Protein AF-0000000079399822 (afdb_homodimer)

Secondary structure (DSSP, 8-state):
---BPPEEEEEPPPHHHHHHHSEEEEEEEEES-BSS--EEEEEETTEEE-TTEEE----TT-SS---EEEEEEEEHHHHSSS--EEEEEEEETTEEEEEEEEPP-/---BPPEEEEEPPPHHHHHHHSEEEEEEEEES-BSS--EEEEEETTEEE-TTEEE----TT-SS---EEEEEEEEHHHHSSS--EEEEEEEETTEEEEEEEEPP-

InterPro domains:
  IPR003006 Immunoglobulin/major histocompatibility complex, conserved site [PS00290] (86-92)
  IPR003597 Immunoglobulin C1-set [PF07654] (8-94)
  IPR003597 Immunoglobulin C1-set [SM00407] (23-98)
  IPR007110 Immunoglobulin-like domain [PS50835] (6-102)
  IPR013783 Immunoglobulin-like fold [G3DSA:2.60.40.10] (1-105)
  IPR036179 Immunoglobulin-like domain superfamily [SSF48726] (5-97)
  IPR050160 Major Histocompatibility Complex/Immunoglobulin [PTHR19944] (3-102)

Sequence (210 aa):
QAKASPTVYLYPPSSEEIEAKSKATLVCLMSDFYPGSVQVTWKADGSTISRGVETTKPSKHSNKSPPHSSYLSLSASDWKGHDKTYTCQVTHNGKTVEKSVKSSEQAKASPTVYLYPPSSEEIEAKSKATLVCLMSDFYPGSVQVTWKADGSTISRGVETTKPSKHSNKSPPHSSYLSLSASDWKGHDKTYTCQVTHNGKTVEKSVKSSE

Solvent-accessible surface area (backbone atoms only — not comparable to full-atom values): 11469 Å² total; per-residue (Å²): 131,77,76,35,70,63,50,75,48,48,24,54,45,26,68,63,45,28,72,74,64,48,29,30,47,32,39,36,40,35,32,72,34,32,71,72,66,72,44,80,44,40,23,51,72,82,38,79,49,70,77,53,58,48,69,56,74,50,60,85,73,54,95,66,40,53,72,27,39,34,33,39,50,39,46,30,66,72,40,34,75,60,64,42,38,37,33,46,35,39,38,42,93,91,44,75,48,75,41,73,47,69,37,52,123,130,77,78,35,69,61,50,75,50,47,23,53,45,26,68,64,46,29,72,74,64,48,30,29,47,33,40,36,40,35,32,72,31,31,72,71,66,71,45,79,43,40,24,51,70,85,39,80,49,68,77,53,58,50,68,56,74,51,59,85,73,50,93,65,35,52,73,27,41,36,34,40,49,40,45,28,65,71,40,33,73,59,64,43,39,37,33,46,35,38,37,41,94,89,42,76,48,74,39,72,46,67,38,52,123

Structure (mmCIF, N/CA/C/O backbone):
data_AF-0000000079399822-model_v1
#
loop_
_entity.id
_entity.type
_entity.pdbx_description
1 polymer 'Ig-like domain-containing protein'
#
loop_
_atom_site.group_PDB
_atom_site.id
_atom_site.type_symbol
_atom_site.label_atom_id
_atom_site.label_alt_id
_atom_site.label_comp_id
_atom_site.label_asym_id
_atom_site.label_entity_id
_atom_site.label_seq_id
_atom_site.pdbx_PDB_ins_code
_atom_s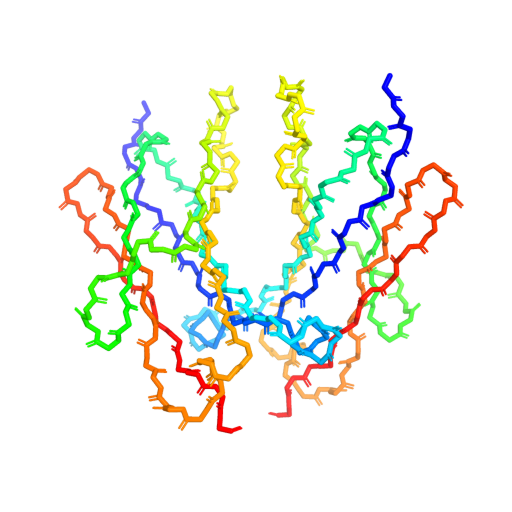ite.Cartn_x
_atom_site.Cartn_y
_atom_site.Cartn_z
_atom_site.occupancy
_atom_site.B_iso_or_equiv
_atom_site.auth_seq_id
_atom_site.auth_comp_id
_atom_site.auth_asym_id
_atom_site.auth_atom_id
_atom_site.pdbx_PDB_model_num
ATOM 1 N N . GLN A 1 1 ? 20 6.742 -19.469 1 69.62 1 GLN A N 1
ATOM 2 C CA . GLN A 1 1 ? 20 6.223 -18.094 1 69.62 1 GLN A CA 1
ATOM 3 C C . GLN A 1 1 ? 19.953 4.695 -18.094 1 69.62 1 GLN A C 1
ATOM 5 O O . GLN A 1 1 ? 19.359 4.082 -18.984 1 69.62 1 GLN A O 1
ATOM 10 N N . ALA A 1 2 ? 20.734 4.117 -17.219 1 85.12 2 ALA A N 1
ATOM 11 C CA . ALA A 1 2 ? 20.859 2.664 -17.172 1 85.12 2 ALA A CA 1
ATOM 12 C C . ALA A 1 2 ? 19.531 2.016 -16.781 1 85.12 2 ALA A C 1
ATOM 14 O O . ALA A 1 2 ? 18.781 2.568 -15.977 1 85.12 2 ALA A O 1
ATOM 15 N N . LYS A 1 3 ? 19.172 0.912 -17.5 1 85.81 3 LYS A N 1
ATOM 16 C CA . LYS A 1 3 ? 17.969 0.133 -17.172 1 85.81 3 LYS A CA 1
ATOM 17 C C . LYS A 1 3 ? 18.062 -0.441 -15.758 1 85.81 3 LYS A C 1
ATOM 19 O O . LYS A 1 3 ? 19.141 -0.868 -15.328 1 85.81 3 LYS A O 1
ATOM 24 N N . ALA A 1 4 ? 17.031 -0.285 -14.938 1 90.62 4 ALA A N 1
ATOM 25 C CA . ALA A 1 4 ? 16.953 -0.838 -13.594 1 90.62 4 ALA A CA 1
ATOM 26 C C . ALA A 1 4 ? 15.625 -1.535 -13.359 1 90.62 4 ALA A C 1
ATOM 28 O O . ALA A 1 4 ? 14.562 -0.968 -13.641 1 90.62 4 ALA A O 1
ATOM 29 N N . SER A 1 5 ? 15.633 -2.799 -12.898 1 91.69 5 SER A N 1
ATOM 30 C CA . SER A 1 5 ? 14.43 -3.57 -12.602 1 91.69 5 SER A CA 1
ATOM 31 C C . SER A 1 5 ? 13.734 -3.051 -11.352 1 91.69 5 SER A C 1
ATOM 33 O O . SER A 1 5 ? 14.391 -2.598 -10.414 1 91.69 5 SER A O 1
ATOM 35 N N . PRO A 1 6 ? 12.414 -3.221 -11.328 1 91.62 6 PRO A N 1
ATOM 36 C CA . PRO A 1 6 ? 11.68 -2.664 -10.188 1 91.62 6 PRO A CA 1
ATOM 37 C C . PRO A 1 6 ? 11.836 -3.496 -8.914 1 91.62 6 PRO A C 1
ATOM 39 O O . PRO A 1 6 ? 11.953 -4.723 -8.984 1 91.62 6 PRO A O 1
ATOM 42 N N . THR A 1 7 ? 11.938 -2.762 -7.816 1 90.38 7 THR A N 1
ATOM 43 C CA . THR A 1 7 ? 11.656 -3.371 -6.52 1 90.38 7 THR A CA 1
ATOM 44 C C . THR A 1 7 ? 10.156 -3.504 -6.297 1 90.38 7 THR A C 1
ATOM 46 O O . THR A 1 7 ? 9.406 -2.535 -6.461 1 90.38 7 THR A O 1
ATOM 49 N N . VAL A 1 8 ? 9.719 -4.773 -5.977 1 93.81 8 VAL A N 1
ATOM 50 C CA . VAL A 1 8 ? 8.281 -5.027 -5.871 1 93.81 8 VAL A CA 1
ATOM 51 C C . VAL A 1 8 ? 7.953 -5.527 -4.465 1 93.81 8 VAL A C 1
ATOM 53 O O . VAL A 1 8 ? 8.625 -6.418 -3.939 1 93.81 8 VAL A O 1
ATOM 56 N N . TYR A 1 9 ? 6.957 -4.898 -3.838 1 93.62 9 TYR A N 1
ATOM 57 C CA . TYR A 1 9 ? 6.406 -5.391 -2.582 1 93.62 9 TYR A CA 1
ATOM 58 C C . TYR A 1 9 ? 4.887 -5.492 -2.654 1 93.62 9 TYR A C 1
ATOM 60 O O . TYR A 1 9 ? 4.227 -4.617 -3.217 1 93.62 9 TYR A O 1
ATOM 68 N N . LEU A 1 10 ? 4.367 -6.535 -2.098 1 96.06 10 LEU A N 1
ATOM 69 C CA . LEU A 1 10 ? 2.93 -6.766 -2.031 1 96.06 10 LEU A CA 1
ATOM 70 C C . LEU A 1 10 ? 2.43 -6.664 -0.594 1 96.06 10 LEU A C 1
ATOM 72 O O . LEU A 1 10 ? 2.883 -7.41 0.279 1 96.06 10 LEU A O 1
ATOM 76 N N . TYR A 1 11 ? 1.535 -5.789 -0.368 1 95.06 11 TYR A N 1
ATOM 77 C CA . TYR A 1 11 ? 0.992 -5.527 0.96 1 95.06 11 TYR A CA 1
ATOM 78 C C . TYR A 1 11 ? -0.401 -6.129 1.107 1 95.06 11 TYR A C 1
ATOM 80 O O . TYR A 1 11 ? -1.263 -5.934 0.247 1 95.06 11 TYR A O 1
ATOM 88 N N . PRO A 1 12 ? -0.581 -6.863 2.242 1 95.38 12 PRO A N 1
ATOM 89 C CA . PRO A 1 12 ? -1.927 -7.375 2.51 1 95.38 12 PRO A CA 1
ATOM 90 C C . PRO A 1 12 ? -2.916 -6.27 2.877 1 95.38 12 PRO A C 1
ATOM 92 O O . PRO A 1 12 ? -2.508 -5.145 3.178 1 95.38 12 PRO A O 1
ATOM 95 N N . PRO A 1 13 ? -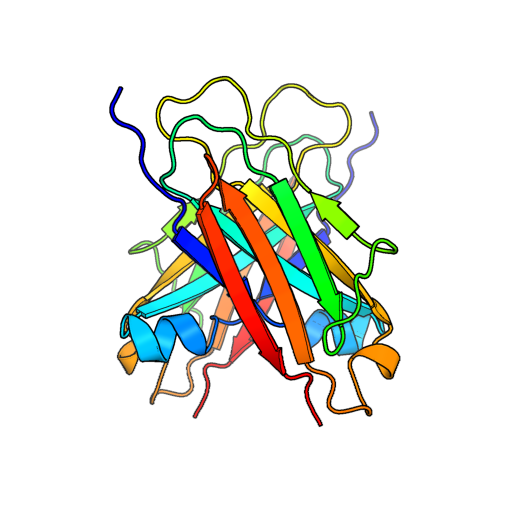4.172 -6.59 2.764 1 95.12 13 PRO A N 1
ATOM 96 C CA . PRO A 1 13 ? -5.191 -5.582 3.061 1 95.12 13 PRO A CA 1
ATOM 97 C C . PRO A 1 13 ? -5.125 -5.086 4.504 1 95.12 13 PRO A C 1
ATOM 99 O O . PRO A 1 13 ? -4.629 -5.797 5.383 1 95.12 13 PRO A O 1
ATOM 102 N N . SER A 1 14 ? -5.66 -3.879 4.684 1 91.94 14 SER A N 1
ATOM 103 C CA . SER A 1 14 ? -5.816 -3.33 6.023 1 91.94 14 SER A CA 1
ATOM 104 C C . SER A 1 14 ? -6.945 -4.023 6.777 1 91.94 14 SER A C 1
ATOM 106 O O . SER A 1 14 ? -8.055 -4.168 6.254 1 91.94 14 SER A O 1
ATOM 108 N N . SER A 1 15 ? -6.684 -4.387 8.031 1 90.38 15 SER A N 1
ATOM 109 C CA . SER A 1 15 ? -7.73 -5.008 8.844 1 90.38 15 SER A CA 1
ATOM 110 C C . SER A 1 15 ? -8.898 -4.055 9.055 1 90.38 15 SER A C 1
ATOM 112 O O . SER A 1 15 ? -10.055 -4.48 9.109 1 90.38 15 SER A O 1
ATOM 114 N N . GLU A 1 16 ? -8.586 -2.797 9.133 1 91.56 16 GLU A N 1
ATOM 115 C CA . GLU A 1 16 ? -9.633 -1.802 9.32 1 91.56 16 GLU A CA 1
ATOM 116 C C . GLU A 1 16 ? -10.547 -1.726 8.102 1 91.56 16 GLU A C 1
ATOM 118 O O . GLU A 1 16 ? -11.766 -1.593 8.242 1 91.56 16 GLU A O 1
ATOM 123 N N . GLU A 1 17 ? -9.977 -1.766 6.977 1 93.88 17 GLU A N 1
ATOM 124 C CA . GLU A 1 17 ? -10.797 -1.758 5.77 1 93.88 17 GLU A CA 1
ATOM 125 C C . GLU A 1 17 ? -11.742 -2.953 5.738 1 93.88 17 GLU A C 1
ATOM 127 O O . GLU A 1 17 ? -12.922 -2.807 5.426 1 93.88 17 GLU A O 1
ATOM 132 N N . ILE A 1 18 ? -11.203 -4.094 6.09 1 94.38 18 ILE A N 1
ATOM 133 C CA . ILE A 1 18 ? -11.984 -5.328 6.051 1 94.38 18 ILE A CA 1
ATOM 134 C C . ILE A 1 18 ? -13.148 -5.234 7.031 1 94.38 18 ILE A C 1
ATOM 136 O O . ILE A 1 18 ? -14.289 -5.566 6.684 1 94.38 18 ILE A O 1
ATOM 140 N N . GLU A 1 19 ? -12.859 -4.77 8.18 1 93.38 19 GLU A N 1
ATOM 141 C CA . GLU A 1 19 ? -13.883 -4.688 9.219 1 93.38 19 GLU A CA 1
ATOM 142 C C . GLU A 1 19 ? -14.906 -3.604 8.906 1 93.38 19 GLU A C 1
ATOM 144 O O . GLU A 1 19 ? -16.109 -3.814 9.062 1 93.38 19 GLU A O 1
ATOM 149 N N . ALA A 1 20 ? -14.414 -2.484 8.422 1 92.06 20 ALA A N 1
ATOM 150 C CA . ALA A 1 20 ? -15.273 -1.316 8.258 1 92.06 20 ALA A CA 1
ATOM 151 C C . ALA A 1 20 ? -16.047 -1.39 6.949 1 92.06 20 ALA A C 1
ATOM 153 O O . ALA A 1 20 ? -17.188 -0.909 6.863 1 92.06 20 ALA A O 1
ATOM 154 N N . LYS A 1 21 ? -15.516 -1.976 5.941 1 94.81 21 LYS A N 1
ATOM 155 C CA . LYS A 1 21 ? -16.125 -1.862 4.617 1 94.81 21 LYS A CA 1
ATOM 156 C C . LYS A 1 21 ? -16.422 -3.238 4.035 1 94.81 21 LYS A C 1
ATOM 158 O O . LYS A 1 21 ? -16.984 -3.344 2.941 1 94.81 21 LYS A O 1
ATOM 163 N N . SER A 1 22 ? -16.078 -4.324 4.719 1 95 22 SER A N 1
ATOM 164 C CA . SER A 1 22 ? -16.188 -5.68 4.191 1 95 22 SER A CA 1
ATOM 165 C C . SER A 1 22 ? -15.5 -5.809 2.836 1 95 22 SER A C 1
ATOM 167 O O . SER A 1 22 ? -16 -6.5 1.944 1 95 22 SER A O 1
ATOM 169 N N . LYS A 1 23 ? -14.469 -5.008 2.711 1 94.88 23 LYS A N 1
ATOM 170 C CA . LYS A 1 23 ? -13.633 -4.969 1.514 1 94.88 23 LYS A CA 1
ATOM 171 C C . LYS A 1 23 ? -12.164 -5.191 1.859 1 94.88 23 LYS A C 1
ATOM 173 O O . LYS A 1 23 ? -11.711 -4.816 2.941 1 94.88 23 LYS A O 1
ATOM 178 N N . ALA A 1 24 ? -11.477 -5.875 0.969 1 94.94 24 ALA A N 1
ATOM 179 C CA . ALA A 1 24 ? -10.047 -6.129 1.122 1 94.94 24 ALA A CA 1
ATOM 180 C C . ALA A 1 24 ? -9.266 -5.641 -0.097 1 94.94 24 ALA A C 1
ATOM 182 O O . ALA A 1 24 ? -9.484 -6.125 -1.212 1 94.94 24 ALA A O 1
ATOM 183 N N . THR A 1 25 ? -8.406 -4.727 0.106 1 94.62 25 THR A N 1
ATOM 184 C CA . THR A 1 25 ? -7.594 -4.207 -0.991 1 94.62 25 THR A CA 1
ATOM 185 C C . THR A 1 25 ? -6.117 -4.527 -0.775 1 94.62 25 THR A C 1
ATOM 187 O O . THR A 1 25 ? -5.539 -4.156 0.249 1 94.62 25 THR A O 1
ATOM 190 N N . LEU A 1 26 ? -5.566 -5.27 -1.737 1 95.62 26 LEU A N 1
ATOM 191 C CA . LEU A 1 26 ? -4.129 -5.52 -1.752 1 95.62 26 LEU A CA 1
ATOM 192 C C . LEU A 1 26 ? -3.396 -4.438 -2.539 1 95.62 26 LEU A C 1
ATOM 194 O O . LEU A 1 26 ? -3.924 -3.92 -3.527 1 95.62 26 LEU A O 1
ATOM 198 N N . VAL A 1 27 ? -2.186 -4.141 -2.104 1 93.19 27 VAL A N 1
ATOM 199 C CA . VAL A 1 27 ? -1.409 -3.104 -2.775 1 93.19 27 VAL A CA 1
ATOM 200 C C . VAL A 1 27 ? -0.08 -3.682 -3.256 1 93.19 27 VAL A C 1
ATOM 202 O O . VAL A 1 27 ? 0.669 -4.266 -2.471 1 93.19 27 VAL A O 1
ATOM 205 N N . CYS A 1 28 ? 0.151 -3.576 -4.508 1 94.12 28 CYS A N 1
ATOM 206 C CA . CYS A 1 28 ? 1.435 -3.906 -5.113 1 94.12 28 CYS A CA 1
ATOM 207 C C . CYS A 1 28 ? 2.232 -2.645 -5.426 1 94.12 28 CYS A C 1
ATOM 209 O O . CYS A 1 28 ? 1.849 -1.862 -6.297 1 94.12 28 CYS A O 1
ATOM 211 N N . LEU A 1 29 ? 3.35 -2.455 -4.73 1 89.75 29 LEU A N 1
ATOM 212 C CA . LEU A 1 29 ? 4.18 -1.264 -4.867 1 89.75 29 LEU A CA 1
ATOM 213 C C . LEU A 1 29 ? 5.426 -1.562 -5.699 1 89.75 29 LEU A C 1
ATOM 215 O O . LEU A 1 29 ? 6.117 -2.551 -5.449 1 89.75 29 LEU A O 1
ATOM 219 N N . MET A 1 30 ? 5.617 -0.729 -6.742 1 90 30 MET A N 1
ATOM 220 C CA . MET A 1 30 ? 6.789 -0.832 -7.609 1 90 30 MET A CA 1
ATOM 221 C C . MET A 1 30 ? 7.609 0.451 -7.57 1 90 30 MET A C 1
ATOM 223 O O . MET A 1 30 ? 7.066 1.546 -7.73 1 90 30 MET A O 1
ATOM 227 N N . SER A 1 31 ? 8.953 0.274 -7.336 1 84.44 31 SER A N 1
ATOM 228 C CA . SER A 1 31 ? 9.781 1.473 -7.246 1 84.44 31 SER A CA 1
ATOM 229 C C . SER A 1 31 ? 11.164 1.234 -7.84 1 84.44 31 SER A C 1
ATOM 231 O O . SER A 1 31 ? 11.5 0.11 -8.219 1 84.44 31 SER A O 1
ATOM 233 N N . ASP A 1 32 ? 11.859 2.357 -8.102 1 84.31 32 ASP A N 1
ATOM 234 C CA . ASP A 1 32 ? 13.289 2.363 -8.414 1 84.31 32 ASP A CA 1
ATOM 235 C C . ASP A 1 32 ? 13.562 1.65 -9.742 1 84.31 32 ASP A C 1
ATOM 237 O O . ASP A 1 32 ? 14.484 0.836 -9.836 1 84.31 32 ASP A O 1
ATOM 241 N N . PHE A 1 33 ? 12.742 1.896 -10.672 1 86.06 33 PHE A N 1
ATOM 242 C CA . PHE A 1 33 ? 12.984 1.232 -11.945 1 86.06 33 PHE A CA 1
ATOM 243 C C . PHE A 1 33 ? 12.992 2.24 -13.086 1 86.06 33 PHE A C 1
ATOM 245 O O . PHE A 1 33 ? 12.469 3.35 -12.945 1 86.06 33 PHE A O 1
ATOM 252 N N . TYR A 1 34 ? 13.695 1.843 -14.188 1 86.19 34 TYR A N 1
ATOM 253 C CA . TYR A 1 34 ? 13.789 2.602 -15.43 1 86.19 34 TYR A CA 1
ATOM 254 C C . TYR A 1 34 ? 13.922 1.671 -16.625 1 86.19 34 TYR A C 1
ATOM 256 O O . TYR A 1 34 ? 14.648 0.673 -16.578 1 86.19 34 TYR A O 1
ATOM 264 N N . PRO A 1 35 ? 13.422 2.062 -17.703 1 86.94 35 PRO A N 1
ATOM 265 C CA . PRO A 1 35 ? 12.414 3.104 -17.922 1 86.94 35 PRO A CA 1
ATOM 266 C C . PRO A 1 35 ? 11.164 2.904 -17.062 1 86.94 35 PRO A C 1
ATOM 268 O O . PRO A 1 35 ? 10.992 1.846 -16.453 1 86.94 35 PRO A O 1
ATOM 271 N N . GLY A 1 36 ? 10.273 3.873 -17.031 1 80.19 36 GLY A N 1
ATOM 272 C CA . GLY A 1 36 ? 9.188 3.963 -16.062 1 80.19 36 GLY A CA 1
ATOM 273 C C . GLY A 1 36 ? 7.949 3.199 -16.5 1 80.19 36 GLY A C 1
ATOM 274 O O . GLY A 1 36 ? 6.855 3.432 -15.969 1 80.19 36 GLY A O 1
ATOM 275 N N . SER A 1 37 ? 8.078 2.324 -17.406 1 84.19 37 SER A N 1
ATOM 276 C CA . SER A 1 37 ? 6.93 1.543 -17.859 1 84.19 37 SER A CA 1
ATOM 277 C C . SER A 1 37 ? 7.012 0.104 -17.359 1 84.19 37 SER A C 1
ATOM 279 O O . SER A 1 37 ? 8.078 -0.516 -17.406 1 84.19 37 SER A O 1
ATOM 281 N N . VAL A 1 38 ? 5.918 -0.388 -16.75 1 89.62 38 VAL A N 1
ATOM 282 C CA . VAL A 1 38 ? 5.824 -1.77 -16.297 1 89.62 38 VAL A CA 1
ATOM 283 C C . VAL A 1 38 ? 4.48 -2.363 -16.703 1 89.62 38 VAL A C 1
ATOM 285 O O . VAL A 1 38 ? 3.529 -1.628 -16.984 1 89.62 38 VAL A O 1
ATOM 288 N N . GLN A 1 39 ? 4.461 -3.664 -16.875 1 93 39 GLN A N 1
ATOM 289 C CA . GLN A 1 39 ? 3.221 -4.426 -16.969 1 93 39 GLN A CA 1
ATOM 290 C C . GLN A 1 39 ? 2.924 -5.172 -15.672 1 93 39 GLN A C 1
ATOM 292 O O . GLN A 1 39 ? 3.775 -5.898 -15.164 1 93 39 GLN A O 1
ATOM 297 N N . VAL A 1 40 ? 1.66 -4.977 -15.219 1 95.25 40 VAL A N 1
ATOM 298 C CA . VAL A 1 40 ? 1.279 -5.605 -13.953 1 95.25 40 VAL A CA 1
ATOM 299 C C . VAL A 1 40 ? 0.127 -6.582 -14.195 1 95.25 40 VAL A C 1
ATOM 301 O O . VAL A 1 40 ? -0.849 -6.246 -14.867 1 95.25 40 VAL A O 1
ATOM 304 N N . THR A 1 41 ? 0.31 -7.785 -13.711 1 97.31 41 THR A N 1
ATOM 305 C CA . THR A 1 41 ? -0.736 -8.797 -13.734 1 97.31 41 THR A CA 1
ATOM 306 C C . THR A 1 41 ? -1 -9.336 -12.328 1 97.31 41 THR A C 1
ATOM 308 O O . THR A 1 41 ? -0.063 -9.633 -11.586 1 97.31 41 THR A O 1
ATOM 311 N N . TRP A 1 42 ? -2.295 -9.406 -12 1 97.88 42 TRP A N 1
ATOM 312 C CA . TRP A 1 42 ? -2.682 -10.016 -10.734 1 97.88 42 TRP A CA 1
ATOM 313 C C . TRP A 1 42 ? -3.162 -11.445 -10.945 1 97.88 42 TRP A C 1
ATOM 315 O O . TRP A 1 42 ? -3.84 -11.742 -11.93 1 97.88 42 TRP A O 1
ATOM 325 N N . LYS A 1 43 ? -2.855 -12.32 -9.961 1 97.56 43 LYS A N 1
ATOM 326 C CA . LYS A 1 43 ? -3.295 -13.711 -10.023 1 97.56 43 LYS A CA 1
ATOM 327 C C . LYS A 1 43 ? -3.848 -14.172 -8.68 1 97.56 43 LYS A C 1
ATOM 329 O O . LYS A 1 43 ? -3.355 -13.758 -7.625 1 97.56 43 LYS A O 1
ATOM 334 N N . ALA A 1 44 ? -4.898 -14.945 -8.695 1 95.5 44 ALA A N 1
ATOM 335 C CA . ALA A 1 44 ? -5.383 -15.719 -7.555 1 95.5 44 ALA A CA 1
ATOM 336 C C . ALA A 1 44 ? -5.152 -17.219 -7.766 1 95.5 44 ALA A C 1
ATOM 338 O O . ALA A 1 44 ? -5.727 -17.812 -8.68 1 95.5 44 ALA A O 1
ATOM 339 N N . ASP A 1 45 ? -4.332 -17.797 -6.922 1 94.81 45 ASP A N 1
ATOM 340 C CA . ASP A 1 45 ? -3.959 -19.203 -7.059 1 94.81 45 ASP A CA 1
ATOM 341 C C . ASP A 1 45 ? -3.49 -19.516 -8.484 1 94.81 45 ASP A C 1
ATOM 343 O O . ASP A 1 45 ? -3.906 -20.516 -9.078 1 94.81 45 ASP A O 1
ATOM 347 N N . GLY A 1 46 ? -2.76 -18.609 -8.969 1 94.69 46 GLY A N 1
ATOM 348 C CA . GLY A 1 46 ? -2.115 -18.859 -10.25 1 94.69 46 GLY A CA 1
ATOM 349 C C . GLY A 1 46 ? -2.965 -18.453 -11.438 1 94.69 46 GLY A C 1
ATOM 350 O O . GLY A 1 46 ? -2.479 -18.422 -12.57 1 94.69 46 GLY A O 1
ATOM 351 N N . SER A 1 47 ? -4.203 -18.141 -11.141 1 96.06 47 SER A N 1
ATOM 352 C CA . SER A 1 47 ? -5.086 -17.719 -12.219 1 96.06 47 SER A CA 1
ATOM 353 C C . SER A 1 47 ? -5.195 -16.203 -12.281 1 96.06 47 SER A C 1
ATOM 355 O O . SER A 1 47 ? -5.375 -15.547 -11.258 1 96.06 47 SER A O 1
ATOM 357 N N . THR A 1 48 ? -5.18 -15.672 -13.484 1 97 48 THR A N 1
ATOM 358 C CA . THR A 1 48 ? -5.203 -14.227 -13.688 1 97 48 THR A CA 1
ATOM 359 C C . THR A 1 48 ? -6.539 -13.641 -13.242 1 97 48 THR A C 1
ATOM 361 O O . THR A 1 48 ? -7.594 -14.211 -13.516 1 97 48 THR A O 1
ATOM 364 N N . ILE A 1 49 ? -6.414 -12.562 -12.531 1 95.38 49 ILE A N 1
ATOM 365 C CA . ILE A 1 49 ? -7.586 -11.797 -12.125 1 95.38 49 ILE A CA 1
ATOM 366 C C . ILE A 1 49 ? -7.492 -10.375 -12.672 1 95.38 49 ILE A C 1
ATOM 368 O O . ILE A 1 49 ? -6.438 -9.734 -12.586 1 95.38 49 ILE A O 1
ATOM 372 N N . SER A 1 50 ? -8.602 -9.891 -13.273 1 93.38 50 SER A N 1
ATOM 373 C CA . SER A 1 50 ? -8.578 -8.547 -13.836 1 93.38 50 SER A CA 1
ATOM 374 C C . SER A 1 50 ? -9.625 -7.652 -13.172 1 93.38 50 SER A C 1
ATOM 376 O O . SER A 1 50 ? -9.531 -6.426 -13.25 1 93.38 50 SER A O 1
ATOM 378 N N . ARG A 1 51 ? -10.617 -8.305 -12.617 1 93.88 51 ARG A N 1
ATOM 379 C CA . ARG A 1 51 ? -11.641 -7.508 -11.945 1 93.88 51 ARG A CA 1
ATOM 380 C C . ARG A 1 51 ? -11.102 -6.898 -10.656 1 93.88 51 ARG A C 1
ATOM 382 O O . ARG A 1 51 ? -10.406 -7.566 -9.891 1 93.88 51 ARG A O 1
ATOM 389 N N . GLY A 1 52 ? -11.477 -5.652 -10.383 1 93.81 52 GLY A N 1
ATOM 390 C CA . GLY A 1 52 ? -11.086 -5.004 -9.141 1 93.81 52 GLY A CA 1
ATOM 391 C C . GLY A 1 52 ? -9.656 -4.5 -9.156 1 93.81 52 GLY A C 1
ATOM 392 O O . GLY A 1 52 ? -9.109 -4.133 -8.117 1 93.81 52 GLY A O 1
ATOM 393 N N . VAL A 1 53 ? -9.055 -4.555 -10.375 1 94.44 53 VAL A N 1
ATOM 394 C CA . VAL A 1 53 ? -7.656 -4.152 -10.484 1 94.44 53 VAL A CA 1
ATOM 395 C C . VAL A 1 53 ? -7.57 -2.695 -10.938 1 94.44 53 VAL A C 1
ATOM 397 O O . VAL A 1 53 ? -8.258 -2.291 -11.883 1 94.44 53 VAL A O 1
ATOM 400 N N . GLU A 1 54 ? -6.801 -1.866 -10.18 1 88.94 54 GLU A N 1
ATOM 401 C CA . GLU A 1 54 ? -6.477 -0.493 -10.555 1 88.94 54 GLU A CA 1
ATOM 402 C C . GLU A 1 54 ? -4.977 -0.231 -10.445 1 88.94 54 GLU A C 1
ATOM 404 O O . GLU A 1 54 ? -4.383 -0.429 -9.391 1 88.94 54 GLU A O 1
ATOM 409 N N . THR A 1 55 ? -4.34 0.239 -11.562 1 86.25 55 THR A N 1
ATOM 410 C CA . THR A 1 55 ? -2.912 0.544 -11.57 1 86.25 55 THR A CA 1
ATOM 411 C C . THR A 1 55 ? -2.676 2.021 -11.867 1 86.25 55 THR A C 1
ATOM 413 O O . THR A 1 55 ? -3.234 2.562 -12.828 1 86.25 55 THR A O 1
ATOM 416 N N . THR A 1 56 ? -1.881 2.615 -10.93 1 75.44 56 THR A N 1
ATOM 417 C CA . THR A 1 56 ? -1.58 4.027 -11.148 1 75.44 56 THR A CA 1
ATOM 418 C C . THR A 1 56 ? -0.452 4.191 -12.156 1 75.44 56 THR A C 1
ATOM 420 O O . THR A 1 56 ? 0.435 3.34 -12.25 1 75.44 56 THR A O 1
ATOM 423 N N . LYS A 1 57 ? -0.603 5.18 -13.125 1 62.62 57 LYS A N 1
ATOM 424 C CA . LYS A 1 57 ? 0.424 5.445 -14.125 1 62.62 57 LYS A CA 1
ATOM 425 C C . LYS A 1 57 ? 1.541 6.312 -13.547 1 62.62 57 LYS A C 1
ATOM 427 O O . LYS A 1 57 ? 1.29 7.188 -12.719 1 62.62 57 LYS A O 1
ATOM 432 N N . PRO A 1 58 ? 2.824 5.762 -13.867 1 54.38 58 PRO A N 1
ATOM 433 C CA . PRO A 1 58 ? 3.951 6.586 -13.422 1 54.38 58 PRO A CA 1
ATOM 434 C C . PRO A 1 58 ? 3.863 8.023 -13.922 1 54.38 58 PRO A C 1
ATOM 436 O O . PRO A 1 58 ? 3.365 8.273 -15.023 1 54.38 58 PRO A O 1
ATOM 439 N N . SER A 1 59 ? 3.715 8.938 -13.039 1 51.12 59 SER A N 1
ATOM 440 C CA . SER A 1 59 ? 3.732 10.305 -13.539 1 51.12 59 SER A CA 1
ATOM 441 C C . SER A 1 59 ? 5.031 10.602 -14.281 1 51.12 59 SER A C 1
ATOM 443 O O . SER A 1 59 ? 6.09 10.078 -13.922 1 51.12 59 SER A O 1
ATOM 445 N N . LYS A 1 60 ? 4.859 10.969 -15.555 1 46.53 60 LYS A N 1
ATOM 446 C CA . LYS A 1 60 ? 5.934 11.281 -16.5 1 46.53 60 LYS A CA 1
ATOM 447 C C . LYS A 1 60 ? 7.102 11.961 -15.789 1 46.53 60 LYS A C 1
ATOM 449 O O . LYS A 1 60 ? 8.188 12.078 -16.359 1 46.53 60 LYS A O 1
ATOM 454 N N . HIS A 1 61 ? 6.863 12.742 -14.852 1 43.12 61 HIS A N 1
ATOM 455 C CA . HIS A 1 61 ? 7.84 13.828 -14.836 1 43.12 61 HIS A CA 1
ATOM 456 C C . HIS A 1 61 ? 9.109 13.406 -14.102 1 43.12 61 HIS A C 1
ATOM 458 O O . HIS A 1 61 ? 10.094 14.148 -14.086 1 43.12 61 HIS A O 1
ATOM 464 N N . SER A 1 62 ? 9.109 12.781 -12.891 1 45.44 62 SER A N 1
ATOM 465 C CA . SER A 1 62 ? 10.312 12.992 -12.086 1 45.44 62 SER A CA 1
ATOM 466 C C . SER A 1 62 ? 11.352 11.914 -12.344 1 45.44 62 SER A C 1
ATOM 468 O O . SER A 1 62 ? 11.031 10.844 -12.867 1 45.44 62 SER A O 1
ATOM 470 N N . ASN A 1 63 ? 12.594 12.258 -12.359 1 47.84 63 ASN A N 1
ATOM 471 C CA . ASN A 1 63 ? 13.828 11.484 -12.453 1 47.84 63 ASN A CA 1
ATOM 472 C C . ASN A 1 63 ? 13.703 10.141 -11.742 1 47.84 63 ASN A C 1
ATOM 474 O O . ASN A 1 63 ? 14.375 9.18 -12.109 1 47.84 63 ASN A O 1
ATOM 478 N N . LYS A 1 64 ? 13.242 10.188 -10.555 1 49.06 64 LYS A N 1
ATOM 479 C CA . LYS A 1 64 ? 12.969 8.93 -9.859 1 49.06 64 LYS A CA 1
ATOM 480 C C . LYS A 1 64 ? 11.477 8.625 -9.852 1 49.06 64 LYS A C 1
ATOM 482 O O . LYS A 1 64 ? 10.664 9.477 -9.484 1 49.06 64 LYS A O 1
ATOM 487 N N . SER A 1 65 ? 11.062 7.684 -10.688 1 52.22 65 SER A N 1
ATOM 488 C CA . SER A 1 65 ? 9.648 7.379 -10.906 1 52.22 65 SER A CA 1
ATOM 489 C C . SER A 1 65 ? 8.914 7.223 -9.586 1 52.22 65 SER A C 1
ATOM 491 O O . SER A 1 65 ? 9.406 6.57 -8.664 1 52.22 65 SER A O 1
ATOM 493 N N . PRO A 1 66 ? 8.031 8.094 -9.328 1 56.94 66 PRO A N 1
ATOM 494 C CA . PRO A 1 66 ? 7.172 7.855 -8.164 1 56.94 66 PRO A CA 1
ATOM 495 C C . PRO A 1 66 ? 6.691 6.406 -8.07 1 56.94 66 PRO A C 1
ATOM 497 O O . PRO A 1 66 ? 6.629 5.707 -9.086 1 56.94 66 PRO A O 1
ATOM 500 N N . PRO A 1 67 ? 6.77 5.934 -6.785 1 67.19 67 PRO A N 1
ATOM 501 C CA . PRO A 1 67 ? 6.258 4.566 -6.684 1 67.19 67 PRO A CA 1
ATOM 502 C C . PRO A 1 67 ? 4.949 4.371 -7.449 1 67.19 67 PRO A C 1
ATOM 504 O O . PRO A 1 67 ? 4.094 5.254 -7.453 1 67.19 67 PRO A O 1
ATOM 507 N N . HIS A 1 68 ? 5.117 3.473 -8.32 1 79.56 68 HIS A N 1
ATOM 508 C CA . HIS A 1 68 ? 3.912 2.992 -8.984 1 79.56 68 HIS A CA 1
ATOM 509 C C . HIS A 1 68 ? 3.203 1.933 -8.148 1 79.56 68 HIS A C 1
ATOM 511 O O . HIS A 1 68 ? 3.852 1.143 -7.465 1 79.56 68 HIS A O 1
ATOM 517 N N . SER A 1 69 ? 1.911 2.1 -8.094 1 87 69 SER A N 1
ATOM 518 C CA . SER A 1 69 ? 1.164 1.133 -7.301 1 87 69 SER A CA 1
ATOM 519 C C . SER A 1 69 ? 0.026 0.515 -8.102 1 87 69 SER A C 1
ATOM 521 O O . SER A 1 69 ? -0.58 1.182 -8.945 1 87 69 SER A O 1
ATOM 523 N N . SER A 1 70 ? -0.231 -0.669 -7.938 1 91 70 SER A N 1
ATOM 524 C CA . SER A 1 70 ? -1.397 -1.394 -8.43 1 91 70 SER A CA 1
ATOM 525 C C . SER A 1 70 ? -2.234 -1.943 -7.281 1 91 70 SER A C 1
ATOM 527 O O . SER A 1 70 ? -1.69 -2.428 -6.285 1 91 70 SER A O 1
ATOM 529 N N . TYR A 1 71 ? -3.508 -1.854 -7.426 1 93.25 71 TYR A N 1
ATOM 530 C CA . TYR A 1 71 ? -4.43 -2.256 -6.367 1 93.25 71 TYR A CA 1
ATOM 531 C C . TYR A 1 71 ? -5.344 -3.379 -6.84 1 93.25 71 TYR A C 1
ATOM 533 O O . TYR A 1 71 ? -5.844 -3.35 -7.969 1 93.25 71 TYR A O 1
ATOM 541 N N . LEU A 1 72 ? -5.539 -4.336 -5.98 1 96 72 LEU A N 1
ATOM 542 C CA . LEU A 1 72 ? -6.539 -5.375 -6.188 1 96 72 LEU A CA 1
ATOM 543 C C . LEU A 1 72 ? -7.594 -5.34 -5.086 1 96 72 LEU A C 1
ATOM 545 O O . LEU A 1 72 ? -7.289 -5.59 -3.918 1 96 72 LEU A O 1
ATOM 549 N N . SER A 1 73 ? -8.781 -5.039 -5.391 1 95.69 73 SER A N 1
ATOM 550 C CA . SER A 1 73 ? -9.891 -4.996 -4.438 1 95.69 73 SER A CA 1
ATOM 551 C C . SER A 1 73 ? -10.711 -6.277 -4.492 1 95.69 73 SE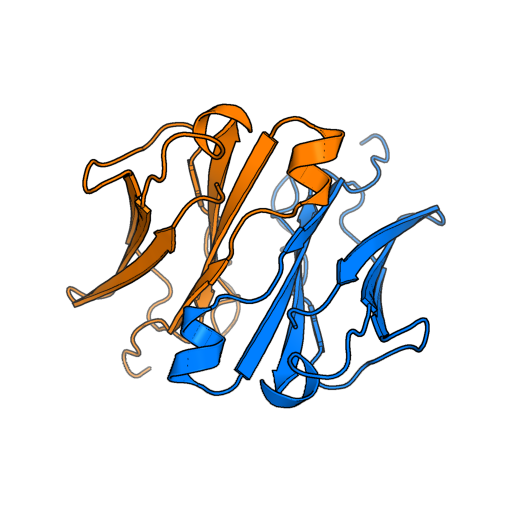R A C 1
ATOM 553 O O . SER A 1 73 ? -11.18 -6.68 -5.562 1 95.69 73 SER A O 1
ATOM 555 N N . LEU A 1 74 ? -10.844 -6.871 -3.324 1 95.44 74 LEU A N 1
ATOM 556 C CA . LEU A 1 74 ? -11.648 -8.078 -3.148 1 95.44 74 LEU A CA 1
ATOM 557 C C . LEU A 1 74 ? -12.734 -7.859 -2.102 1 95.44 74 LEU A C 1
ATOM 559 O O . LEU A 1 74 ? -12.656 -6.918 -1.311 1 95.44 74 LEU A O 1
ATOM 563 N N . SER A 1 75 ? -13.766 -8.727 -2.164 1 94.38 75 SER A N 1
ATOM 564 C CA . SER A 1 75 ? -14.641 -8.781 -1 1 94.38 75 SER A CA 1
ATOM 565 C C . SER A 1 75 ? -13.93 -9.391 0.201 1 94.38 75 SER A C 1
ATOM 567 O O . SER A 1 75 ? -13.023 -10.211 0.041 1 94.38 75 SER A O 1
ATOM 569 N N . ALA A 1 76 ? -14.398 -8.945 1.382 1 93.62 76 ALA A N 1
ATOM 570 C CA . ALA A 1 76 ? -13.828 -9.523 2.594 1 93.62 76 ALA A CA 1
ATOM 571 C C . ALA A 1 76 ? -13.969 -11.047 2.594 1 93.62 76 ALA A C 1
ATOM 573 O O . ALA A 1 76 ? -13.07 -11.758 3.037 1 93.62 76 ALA A O 1
ATOM 574 N N . SER A 1 77 ? -15.062 -11.547 2.08 1 91.88 77 SER A N 1
ATOM 575 C CA . SER A 1 77 ? -15.312 -12.984 2.045 1 91.88 77 SER A CA 1
ATOM 576 C C . SER A 1 77 ? -14.344 -13.688 1.105 1 91.88 77 SER A C 1
ATOM 578 O O . SER A 1 77 ? -13.867 -14.789 1.406 1 91.88 77 SER A O 1
ATOM 580 N N . ASP A 1 78 ? -14.07 -13.039 -0.058 1 90.81 78 ASP A N 1
ATOM 581 C CA . ASP A 1 78 ? -13.125 -13.617 -1.005 1 90.81 78 ASP A CA 1
ATOM 582 C C . ASP A 1 78 ? -11.719 -13.672 -0.415 1 90.81 78 ASP A C 1
ATOM 584 O O . ASP A 1 78 ? -10.961 -14.617 -0.677 1 90.81 78 ASP A O 1
ATOM 588 N N . TRP A 1 79 ? -11.406 -12.672 0.333 1 93.62 79 TRP A N 1
ATOM 589 C CA . TRP A 1 79 ? -10.102 -12.617 0.973 1 93.62 79 TRP A CA 1
ATOM 590 C C . TRP A 1 79 ? -10.016 -13.594 2.141 1 93.62 79 TRP A C 1
ATOM 592 O O . TRP A 1 79 ? -9.023 -14.305 2.291 1 93.62 79 TRP A O 1
ATOM 602 N N . LYS A 1 80 ? -11.234 -13.523 2.811 1 87 80 LYS A N 1
ATOM 603 C CA . LYS A 1 80 ? -11.289 -14.414 3.965 1 87 80 LYS A CA 1
ATOM 604 C C . LYS A 1 80 ? -11.789 -15.797 3.566 1 87 80 LYS A C 1
ATOM 606 O O . LYS A 1 80 ? -12.672 -15.922 2.711 1 87 80 LYS A O 1
ATOM 611 N N . GLY A 1 81 ? -11.234 -16.891 3.967 1 76 81 GLY A N 1
ATOM 612 C CA . GLY A 1 81 ? -11.945 -18.156 3.926 1 76 81 GLY A CA 1
ATOM 613 C C . GLY A 1 81 ? -11.336 -19.156 2.959 1 76 81 GLY A C 1
ATOM 614 O O . GLY A 1 81 ? -11.562 -20.359 3.082 1 76 81 GLY A O 1
ATOM 615 N N . HIS A 1 82 ? -10.609 -18.625 2.117 1 74.44 82 HIS A N 1
ATOM 616 C CA . HIS A 1 82 ? -10.305 -19.625 1.103 1 74.44 82 HIS A CA 1
ATOM 617 C C . HIS A 1 82 ? -8.805 -19.891 1.035 1 74.44 82 HIS A C 1
ATOM 619 O O . HIS A 1 82 ? -8.344 -20.672 0.198 1 74.44 82 HIS A O 1
ATOM 625 N N . ASP A 1 83 ? -8.117 -19.328 1.896 1 85.75 83 ASP A N 1
ATOM 626 C CA . ASP A 1 83 ? -6.676 -19.562 1.907 1 85.75 83 ASP A CA 1
ATOM 627 C C . ASP A 1 83 ? -6.082 -19.406 0.509 1 85.75 83 ASP A C 1
ATOM 629 O O . ASP A 1 83 ? -5.344 -20.281 0.043 1 85.75 83 ASP A O 1
ATOM 633 N N . LYS A 1 84 ? -6.453 -18.516 -0.165 1 92.62 84 LYS A N 1
ATOM 634 C CA . LYS A 1 84 ? -5.949 -18.25 -1.508 1 92.62 84 LYS A CA 1
ATOM 635 C C . LYS A 1 84 ? -4.637 -17.469 -1.455 1 92.62 84 LYS A C 1
ATOM 637 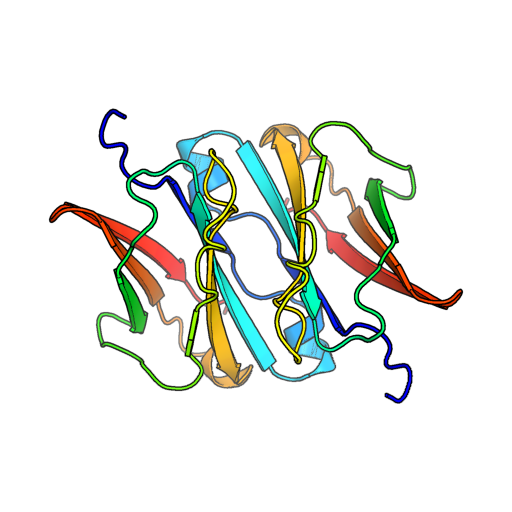O O . LYS A 1 84 ? -4.371 -16.766 -0.485 1 92.62 84 LYS A O 1
ATOM 642 N N . THR A 1 85 ? -3.881 -17.812 -2.479 1 95.31 85 THR A N 1
ATOM 643 C CA . THR A 1 85 ? -2.645 -17.047 -2.662 1 95.31 85 THR A CA 1
ATOM 644 C C . THR A 1 85 ? -2.809 -16.016 -3.766 1 95.31 85 THR A C 1
ATOM 646 O O . THR A 1 85 ? -3.211 -16.344 -4.883 1 95.31 85 THR A O 1
ATOM 649 N N . TYR A 1 86 ? -2.578 -14.812 -3.449 1 96.12 86 TYR A N 1
ATOM 650 C CA . TYR A 1 86 ? -2.639 -13.734 -4.43 1 96.12 86 TYR A CA 1
ATOM 651 C C . TYR A 1 86 ? -1.239 -13.266 -4.82 1 96.12 86 TYR A C 1
ATOM 653 O O . TYR A 1 86 ? -0.362 -13.133 -3.961 1 96.12 86 TYR A O 1
ATOM 661 N N . THR A 1 87 ? -1.067 -13.086 -6.152 1 97.62 87 THR A N 1
ATOM 662 C CA . THR A 1 87 ? 0.25 -12.758 -6.684 1 97.62 87 THR A CA 1
ATOM 663 C C . THR A 1 87 ? 0.186 -11.5 -7.547 1 97.62 87 THR A C 1
ATOM 665 O O . THR A 1 87 ? -0.74 -11.336 -8.344 1 97.62 87 THR A O 1
ATOM 668 N N . CYS A 1 88 ? 1.088 -10.609 -7.277 1 97.69 88 CYS A N 1
ATOM 669 C CA . CYS A 1 88 ? 1.359 -9.492 -8.172 1 97.69 88 CYS A CA 1
ATOM 670 C C . CYS A 1 88 ? 2.545 -9.789 -9.078 1 97.69 88 CYS A C 1
ATOM 672 O O . CYS A 1 88 ? 3.672 -9.945 -8.609 1 97.69 88 CYS A O 1
ATOM 674 N N . GLN A 1 89 ? 2.291 -9.898 -10.359 1 98.12 89 GLN A N 1
ATOM 675 C CA . GLN A 1 89 ? 3.316 -10.164 -11.367 1 98.12 89 GLN A CA 1
ATOM 676 C C . GLN A 1 89 ? 3.666 -8.898 -12.141 1 98.12 89 GLN A C 1
ATOM 678 O O . GLN A 1 89 ? 2.807 -8.305 -12.805 1 98.12 89 GLN A O 1
ATOM 683 N N . VAL A 1 90 ? 4.945 -8.492 -12.078 1 96.44 90 VAL A N 1
ATOM 684 C CA . VAL A 1 90 ? 5.402 -7.266 -12.719 1 96.44 90 VAL A CA 1
ATOM 685 C C . VAL A 1 90 ? 6.434 -7.598 -13.797 1 96.44 90 VAL A C 1
ATOM 687 O O . VAL A 1 90 ? 7.43 -8.273 -13.523 1 96.44 90 VAL A O 1
ATOM 690 N N . THR A 1 91 ? 6.148 -7.207 -14.984 1 96.31 91 THR A N 1
ATOM 691 C CA . THR A 1 91 ? 7.086 -7.383 -16.078 1 96.31 91 THR A CA 1
ATOM 692 C C . THR A 1 91 ? 7.66 -6.043 -16.531 1 96.31 91 THR A C 1
ATOM 694 O O . THR A 1 91 ? 6.91 -5.098 -16.797 1 96.31 91 THR A O 1
ATOM 697 N N . HIS A 1 92 ? 8.977 -5.992 -16.453 1 93.75 92 HIS A N 1
ATOM 698 C CA . HIS A 1 92 ? 9.727 -4.797 -16.828 1 93.75 92 HIS A CA 1
ATOM 699 C C . HIS A 1 92 ? 10.898 -5.148 -17.734 1 93.75 92 HIS A C 1
ATOM 701 O O . HIS A 1 92 ? 11.828 -5.844 -17.328 1 93.75 92 HIS A O 1
ATOM 707 N N . ASN A 1 93 ? 10.867 -4.688 -18.984 1 93.5 93 ASN A N 1
ATOM 708 C CA . ASN A 1 93 ? 11.93 -4.926 -19.969 1 93.5 93 ASN A CA 1
ATOM 709 C C . ASN A 1 93 ? 12.203 -6.414 -20.141 1 93.5 93 ASN A C 1
ATOM 711 O O . ASN A 1 93 ? 13.352 -6.848 -20.125 1 93.5 93 ASN A O 1
ATOM 715 N N . GLY A 1 94 ? 11.164 -7.203 -20.203 1 93.25 94 GLY A N 1
ATOM 716 C CA . GLY A 1 94 ? 11.266 -8.625 -20.5 1 93.25 94 GLY A CA 1
ATOM 717 C C . GLY A 1 94 ? 11.508 -9.477 -19.266 1 93.25 94 GLY A C 1
ATOM 718 O O . GLY A 1 94 ? 11.508 -10.711 -19.344 1 93.25 94 GLY A O 1
ATOM 719 N N . LYS A 1 95 ? 11.828 -8.898 -18.203 1 95.81 95 LYS A N 1
ATOM 720 C CA . LYS A 1 95 ? 12.031 -9.641 -16.953 1 95.81 95 LYS A CA 1
ATOM 721 C C . LYS A 1 95 ? 10.805 -9.555 -16.062 1 95.81 95 LYS A C 1
ATOM 723 O O . LYS A 1 95 ? 10.172 -8.5 -15.953 1 95.81 95 LYS A O 1
ATOM 728 N N . THR A 1 96 ? 10.523 -10.656 -15.352 1 97.12 96 THR A N 1
ATOM 729 C CA . THR A 1 96 ? 9.312 -10.719 -14.539 1 97.12 96 THR A CA 1
ATOM 730 C C . THR A 1 96 ? 9.672 -10.914 -13.062 1 97.12 96 THR A C 1
ATOM 732 O O . THR A 1 96 ? 10.555 -11.711 -12.734 1 97.12 96 THR A O 1
ATOM 735 N N . VAL A 1 97 ? 9.047 -10.211 -12.258 1 96.31 97 VAL A N 1
ATOM 736 C CA . VAL A 1 97 ? 9.125 -10.367 -10.805 1 96.31 97 VAL A CA 1
ATOM 737 C C . VAL A 1 97 ? 7.738 -10.641 -10.234 1 96.31 97 VAL A C 1
ATOM 739 O O . VAL A 1 97 ? 6.766 -9.984 -10.609 1 96.31 97 VAL A O 1
ATOM 742 N N . GLU A 1 98 ? 7.68 -11.648 -9.336 1 97.31 98 GLU A N 1
ATOM 743 C CA . GLU A 1 98 ? 6.402 -11.977 -8.703 1 97.31 98 GLU A CA 1
ATOM 744 C C . GLU A 1 98 ? 6.5 -11.914 -7.184 1 97.31 98 GLU A C 1
ATOM 746 O O . GLU A 1 98 ? 7.488 -12.367 -6.602 1 97.31 98 GLU A O 1
ATOM 751 N N . LYS A 1 99 ? 5.523 -11.305 -6.559 1 97.12 99 LYS A N 1
ATOM 752 C CA . LYS A 1 99 ? 5.332 -11.312 -5.109 1 97.12 99 LYS A CA 1
ATOM 753 C C . LYS A 1 99 ? 3.955 -11.859 -4.742 1 97.12 99 LYS A C 1
ATO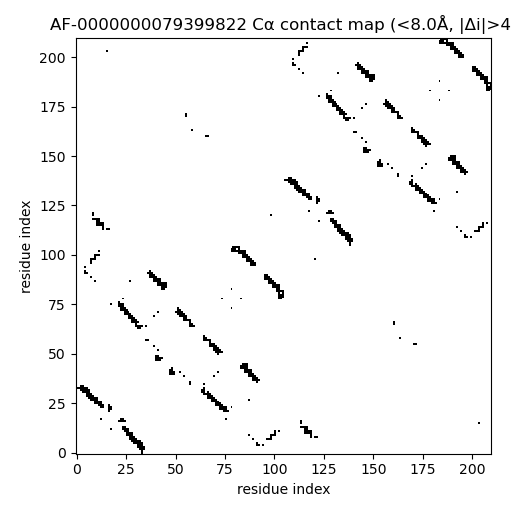M 755 O O . LYS A 1 99 ? 2.967 -11.562 -5.418 1 97.12 99 LYS A O 1
ATOM 760 N N . SER A 1 100 ? 3.918 -12.617 -3.611 1 96.31 100 SER A N 1
ATOM 761 C CA . SER A 1 100 ? 2.658 -13.266 -3.256 1 96.31 100 SER A CA 1
ATOM 762 C C . SER A 1 100 ? 2.322 -13.055 -1.784 1 96.31 100 SER A C 1
ATOM 764 O O . SER A 1 100 ? 3.217 -12.852 -0.959 1 96.31 100 SER A O 1
ATOM 766 N N . VAL A 1 101 ? 1.049 -13.094 -1.497 1 94.75 101 VAL A N 1
ATOM 767 C CA . VAL A 1 101 ? 0.53 -13.078 -0.133 1 94.75 101 VAL A CA 1
ATOM 768 C C . VAL A 1 101 ? -0.607 -14.086 0 1 94.75 101 VAL A C 1
ATOM 770 O O . VAL A 1 101 ? -1.424 -14.234 -0.912 1 94.75 101 VAL A O 1
ATOM 773 N N . LYS A 1 102 ? -0.508 -14.703 1.059 1 92.75 102 LYS A N 1
ATOM 774 C CA . LYS A 1 102 ? -1.599 -15.625 1.36 1 92.75 102 LYS A CA 1
ATOM 775 C C . LYS A 1 102 ? -2.713 -14.922 2.133 1 92.75 102 LYS A C 1
ATOM 777 O O . LYS A 1 102 ? -2.445 -14.102 3.01 1 92.75 102 LYS A O 1
ATOM 782 N N . SER A 1 103 ? -3.9 -15.195 1.735 1 89.69 103 SER A N 1
ATOM 783 C CA . SER A 1 103 ? -5.039 -14.609 2.432 1 89.69 103 SER A CA 1
ATOM 784 C C . SER A 1 103 ? -5.129 -15.109 3.869 1 89.69 103 SER A C 1
ATOM 786 O O . SER A 1 103 ? -4.461 -16.078 4.234 1 89.69 103 SER A O 1
ATOM 788 N N . SER A 1 104 ? -5.75 -14.234 4.738 1 74.62 104 SER A N 1
ATOM 789 C CA . SER A 1 104 ? -5.898 -14.555 6.152 1 74.62 104 SER A CA 1
ATOM 790 C C . SER A 1 104 ? -6.992 -15.594 6.371 1 74.62 104 SER A C 1
ATOM 792 O O . SER A 1 104 ? -7.949 -15.672 5.598 1 74.62 104 SER A O 1
ATOM 794 N N . GLU A 1 105 ? -6.652 -16.5 7.324 1 63.16 105 GLU A N 1
ATOM 795 C CA . GLU A 1 105 ? -7.652 -17.469 7.766 1 63.16 105 GLU A CA 1
ATOM 796 C C . GLU A 1 105 ? -8.734 -16.812 8.602 1 63.16 105 GLU A C 1
ATOM 798 O O . GLU A 1 105 ? -8.484 -15.805 9.273 1 63.16 105 GLU A O 1
ATOM 803 N N . GLN B 1 1 ? -15.25 22.703 -7.395 1 68.5 1 GLN B N 1
ATOM 804 C CA . GLN B 1 1 ? -15.531 21.312 -7.051 1 68.5 1 GLN B CA 1
ATOM 805 C C . GLN B 1 1 ? -15.719 21.141 -5.543 1 68.5 1 GLN B C 1
ATOM 807 O O . GLN B 1 1 ? -15.102 21.859 -4.754 1 68.5 1 GLN B O 1
ATOM 812 N N . ALA B 1 2 ? -16.672 20.328 -5.188 1 85.38 2 ALA B N 1
ATOM 813 C CA . ALA B 1 2 ? -17.016 20.188 -3.777 1 85.38 2 ALA B CA 1
ATOM 814 C C . ALA B 1 2 ? -15.883 19.547 -2.99 1 85.38 2 ALA B C 1
ATOM 816 O O . ALA B 1 2 ? -15.172 18.688 -3.51 1 85.38 2 ALA B O 1
ATOM 817 N N . LYS B 1 3 ? -15.641 20.141 -1.777 1 86.12 3 LYS B N 1
ATOM 818 C CA . LYS B 1 3 ? -14.648 19.562 -0.882 1 86.12 3 LYS B CA 1
ATOM 819 C C . LYS B 1 3 ? -15.023 18.141 -0.483 1 86.12 3 LYS B C 1
ATOM 821 O O . LYS B 1 3 ? -16.203 17.844 -0.254 1 86.12 3 LYS B O 1
ATOM 826 N N . ALA B 1 4 ? -14.086 17.203 -0.592 1 90.94 4 ALA B N 1
ATOM 827 C CA . ALA B 1 4 ? -14.281 15.82 -0.182 1 90.94 4 ALA B CA 1
ATOM 828 C C . ALA B 1 4 ? -13.117 15.328 0.671 1 90.94 4 ALA B C 1
ATOM 830 O O . ALA B 1 4 ? -11.953 15.484 0.292 1 90.94 4 ALA B O 1
ATOM 831 N N . SER B 1 5 ? -13.406 14.789 1.856 1 91.81 5 SER B N 1
ATOM 832 C CA . SER B 1 5 ? -12.391 14.258 2.754 1 91.81 5 SER B CA 1
ATOM 833 C C . SER B 1 5 ? -11.805 12.961 2.213 1 91.81 5 SER B C 1
ATOM 835 O O . SER B 1 5 ? -12.508 12.172 1.579 1 91.81 5 SER B O 1
ATOM 837 N N . PRO B 1 6 ? -10.508 12.703 2.555 1 91.75 6 PRO B N 1
ATOM 838 C CA . PRO B 1 6 ? -9.859 11.508 1.996 1 91.75 6 PRO B CA 1
ATOM 839 C C . PRO B 1 6 ? -10.328 10.219 2.662 1 91.75 6 PRO B C 1
ATOM 841 O O . PRO B 1 6 ? -10.609 10.203 3.863 1 91.75 6 PRO B O 1
ATOM 844 N N . THR B 1 7 ? -10.484 9.195 1.827 1 90.69 7 THR B N 1
ATOM 845 C CA . THR B 1 7 ? -10.492 7.832 2.336 1 90.69 7 THR B CA 1
ATOM 846 C C . THR B 1 7 ? -9.07 7.367 2.654 1 90.69 7 THR B C 1
ATOM 848 O O . THR B 1 7 ? -8.172 7.484 1.818 1 90.69 7 THR B O 1
ATOM 851 N N . VAL B 1 8 ? -8.875 6.902 3.926 1 94 8 VAL B N 1
ATOM 852 C CA . VAL B 1 8 ? -7.527 6.547 4.363 1 94 8 VAL B CA 1
ATOM 853 C C . VAL B 1 8 ? -7.48 5.074 4.758 1 94 8 VAL B C 1
ATOM 855 O O . VAL B 1 8 ? -8.352 4.594 5.488 1 94 8 VAL B O 1
ATOM 858 N N . TYR B 1 9 ? -6.504 4.344 4.223 1 94.06 9 TYR B N 1
ATOM 859 C CA . TYR B 1 9 ? -6.219 2.984 4.664 1 94.06 9 TYR B CA 1
ATOM 860 C C . TYR B 1 9 ? -4.738 2.811 4.977 1 94.06 9 TYR B C 1
ATOM 862 O O . TYR B 1 9 ? -3.879 3.328 4.262 1 94.06 9 TYR B O 1
ATOM 870 N N . LEU B 1 10 ? -4.461 2.133 6.027 1 96.19 10 LEU B N 1
ATOM 871 C CA . LEU B 1 10 ? -3.1 1.82 6.445 1 96.19 10 LEU B CA 1
ATOM 872 C C . LEU B 1 10 ? -2.805 0.335 6.266 1 96.19 10 LEU B C 1
ATOM 874 O O . LEU B 1 10 ? -3.482 -0.513 6.855 1 96.19 10 LEU B O 1
ATOM 878 N N . TYR B 1 11 ? -1.82 0.035 5.484 1 95.19 11 TYR B N 1
ATOM 879 C CA . TYR B 1 11 ? -1.442 -1.337 5.164 1 95.19 11 TYR B CA 1
ATOM 880 C C . TYR B 1 11 ? -0.192 -1.752 5.93 1 95.19 11 TYR B C 1
ATOM 882 O O . TYR B 1 11 ? 0.808 -1.029 5.938 1 95.19 11 TYR B O 1
ATOM 890 N N . PRO B 1 12 ? -0.28 -2.951 6.586 1 95.19 12 PRO B N 1
ATOM 891 C CA . PRO B 1 12 ? 0.919 -3.467 7.25 1 95.19 12 PRO B CA 1
ATOM 892 C C . PRO B 1 12 ? 1.999 -3.902 6.262 1 95.19 12 PRO B C 1
ATOM 894 O O . PRO B 1 12 ? 1.725 -4.059 5.07 1 95.19 12 PRO B O 1
ATOM 897 N N . PRO B 1 13 ? 3.209 -4.004 6.773 1 95 13 PRO B N 1
ATOM 898 C CA . PRO B 1 13 ? 4.312 -4.387 5.891 1 95 13 PRO B CA 1
ATOM 899 C C . PRO B 1 13 ? 4.121 -5.766 5.266 1 95 13 PRO B C 1
ATOM 901 O O . PRO B 1 13 ? 3.406 -6.602 5.82 1 95 13 PRO B O 1
ATOM 904 N N . SER B 1 14 ? 4.785 -5.938 4.125 1 91.62 14 SER B N 1
ATOM 9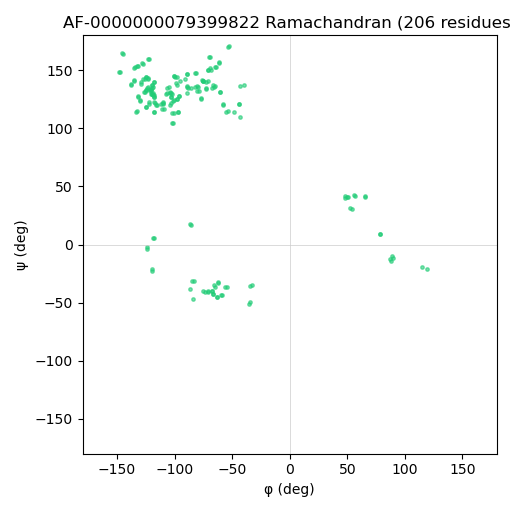05 C CA . SER B 1 14 ? 4.824 -7.246 3.482 1 91.62 14 SER B CA 1
ATOM 906 C C . SER B 1 14 ? 5.719 -8.211 4.254 1 91.62 14 SER B C 1
ATOM 908 O O . SER B 1 14 ? 6.852 -7.875 4.605 1 91.62 14 SER B O 1
ATOM 910 N N . SER B 1 15 ? 5.227 -9.43 4.461 1 90.06 15 SER B N 1
ATOM 911 C CA . SER B 1 15 ? 6.035 -10.438 5.145 1 90.06 15 SER B CA 1
ATOM 912 C C . SER B 1 15 ? 7.297 -10.766 4.352 1 90.06 15 SER B C 1
ATOM 914 O O . SER B 1 15 ? 8.352 -11.031 4.93 1 90.06 15 SER B O 1
ATOM 916 N N . GLU B 1 16 ? 7.152 -10.688 3.061 1 91.44 16 GLU B N 1
ATOM 917 C CA . GLU B 1 16 ? 8.305 -10.969 2.211 1 91.44 16 GLU B CA 1
ATOM 918 C C . GLU B 1 16 ? 9.391 -9.906 2.387 1 91.44 16 GLU B C 1
ATOM 920 O O . GLU B 1 16 ? 10.578 -10.227 2.422 1 91.44 16 GLU B O 1
ATOM 925 N N . GLU B 1 17 ? 9 -8.703 2.449 1 93.81 17 GLU B N 1
ATOM 926 C CA . GLU B 1 17 ? 9.977 -7.645 2.674 1 93.81 17 GLU B CA 1
ATOM 927 C C . GLU B 1 17 ? 10.727 -7.848 3.988 1 93.81 17 GLU B C 1
ATOM 929 O O . GLU B 1 17 ? 11.945 -7.719 4.043 1 93.81 17 GLU B O 1
ATOM 934 N N . ILE B 1 18 ? 9.969 -8.195 5.004 1 94.19 18 ILE B N 1
ATOM 935 C CA . ILE B 1 18 ? 10.547 -8.367 6.332 1 94.19 18 ILE B CA 1
ATOM 936 C C . ILE B 1 18 ? 11.562 -9.508 6.312 1 94.19 18 ILE B C 1
ATOM 938 O O . ILE B 1 18 ?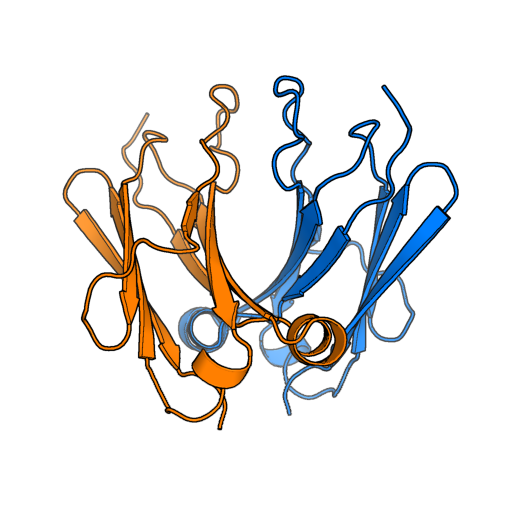 12.672 -9.375 6.832 1 94.19 18 ILE B O 1
ATOM 942 N N . GLU B 1 19 ? 11.18 -10.57 5.699 1 93.25 19 GLU B N 1
ATOM 943 C CA . GLU B 1 19 ? 12.039 -11.75 5.66 1 93.25 19 GLU B CA 1
ATOM 944 C C . GLU B 1 19 ? 13.25 -11.523 4.766 1 93.25 19 GLU B C 1
ATOM 946 O O . GLU B 1 19 ? 14.375 -11.883 5.129 1 93.25 19 GLU B O 1
ATOM 951 N N . ALA B 1 20 ? 13.008 -10.859 3.648 1 92 20 ALA B N 1
ATOM 952 C CA . ALA B 1 20 ? 14.055 -10.75 2.637 1 92 20 ALA B CA 1
ATOM 953 C C . ALA B 1 20 ? 15 -9.586 2.939 1 92 20 ALA B C 1
ATOM 955 O O . ALA B 1 20 ? 16.188 -9.641 2.633 1 92 20 ALA B O 1
ATOM 956 N N . LYS B 1 21 ? 14.539 -8.562 3.533 1 94.56 21 LYS B N 1
ATOM 957 C CA . LYS B 1 21 ? 15.344 -7.344 3.633 1 94.56 21 LYS B CA 1
ATOM 958 C C . LYS B 1 21 ? 15.516 -6.918 5.086 1 94.56 21 LYS B C 1
ATOM 960 O O . LYS B 1 21 ? 16.203 -5.941 5.375 1 94.56 21 LYS B O 1
ATOM 965 N N . SER B 1 22 ? 14.891 -7.605 6.027 1 94.81 22 SER B N 1
ATOM 966 C CA . SER B 1 22 ? 14.875 -7.203 7.43 1 94.81 22 SER B CA 1
ATOM 967 C C . SER B 1 22 ? 14.383 -5.77 7.586 1 94.81 22 SER B C 1
ATOM 969 O O . SER B 1 22 ? 14.891 -5.02 8.422 1 94.81 22 SER B O 1
ATOM 971 N N . LYS B 1 23 ? 13.531 -5.422 6.676 1 94.69 23 LYS B N 1
ATOM 972 C CA . LYS B 1 23 ? 12.898 -4.109 6.637 1 94.69 23 LYS B CA 1
ATOM 973 C C . LYS B 1 23 ? 11.375 -4.234 6.613 1 94.69 23 LYS B C 1
ATOM 975 O O . LYS B 1 23 ? 10.836 -5.203 6.078 1 94.69 23 LYS B O 1
ATOM 980 N N . ALA B 1 24 ? 10.711 -3.301 7.273 1 94.88 24 ALA B N 1
ATOM 981 C CA . ALA B 1 24 ? 9.258 -3.252 7.305 1 94.88 24 ALA B CA 1
ATOM 982 C C . ALA B 1 24 ? 8.742 -1.895 6.828 1 94.88 24 ALA B C 1
ATOM 984 O O . ALA B 1 24 ? 9.039 -0.863 7.438 1 94.88 24 ALA B O 1
ATOM 985 N N . THR B 1 25 ? 8 -1.887 5.789 1 94.38 25 THR B N 1
ATOM 986 C CA . THR B 1 25 ? 7.449 -0.64 5.27 1 94.38 25 THR B CA 1
ATOM 987 C C . THR B 1 25 ? 5.926 -0.644 5.355 1 94.38 25 THR B C 1
ATOM 989 O O . THR B 1 25 ? 5.27 -1.529 4.801 1 94.38 25 THR B O 1
ATOM 992 N N . LEU B 1 26 ? 5.395 0.341 6.109 1 95.56 26 LEU B N 1
ATOM 993 C CA . LEU B 1 26 ? 3.953 0.562 6.152 1 95.56 26 LEU B CA 1
ATOM 994 C C . LEU B 1 26 ? 3.52 1.533 5.059 1 95.56 26 LEU B C 1
ATOM 996 O O . LEU B 1 26 ? 4.258 2.461 4.719 1 95.56 26 LEU B O 1
ATOM 1000 N N . VAL B 1 27 ? 2.326 1.291 4.555 1 93.19 27 VAL B N 1
ATOM 1001 C CA . VAL B 1 27 ? 1.82 2.154 3.49 1 93.19 27 VAL B CA 1
ATOM 1002 C C . VAL B 1 27 ? 0.497 2.783 3.922 1 93.19 27 VAL B C 1
ATOM 1004 O O . VAL B 1 27 ? -0.44 2.076 4.297 1 93.19 27 VAL B O 1
ATOM 1007 N N . CYS B 1 28 ? 0.45 4.055 3.949 1 94.12 28 CYS B N 1
ATOM 1008 C CA . CYS B 1 28 ? -0.771 4.824 4.156 1 94.12 28 CYS B CA 1
ATOM 1009 C C . CYS B 1 28 ? -1.312 5.355 2.832 1 94.12 28 CYS B C 1
ATOM 1011 O O . CYS B 1 28 ? -0.697 6.223 2.209 1 94.12 28 CYS B O 1
ATOM 1013 N N . LEU B 1 29 ? -2.461 4.867 2.402 1 89.88 29 LEU B N 1
ATOM 1014 C CA . LEU B 1 29 ? -3.068 5.223 1.125 1 89.88 29 LEU B CA 1
ATOM 1015 C C . LEU B 1 29 ? -4.219 6.203 1.326 1 89.88 29 LEU B C 1
ATOM 1017 O O . LEU B 1 29 ? -5.09 5.98 2.172 1 89.88 29 LEU B O 1
ATOM 1021 N N . MET B 1 30 ? -4.141 7.332 0.591 1 89.88 30 MET B N 1
ATOM 1022 C CA . MET B 1 30 ? -5.18 8.359 0.618 1 89.88 30 MET B CA 1
ATOM 1023 C C . MET B 1 30 ? -5.797 8.547 -0.765 1 89.88 30 MET B C 1
ATOM 1025 O O . MET B 1 30 ? -5.074 8.695 -1.753 1 89.88 30 MET B O 1
ATOM 1029 N N . SER B 1 31 ? -7.152 8.531 -0.818 1 84.81 31 SER B N 1
ATOM 1030 C CA . SER B 1 31 ? -7.793 8.664 -2.123 1 84.81 31 SER B CA 1
ATOM 1031 C C . SER B 1 31 ? -9.102 9.438 -2.02 1 84.81 31 SER B C 1
ATOM 1033 O O . SER B 1 31 ? -9.555 9.766 -0.918 1 84.81 31 SER B O 1
ATOM 1035 N N . ASP B 1 32 ? -9.609 9.898 -3.189 1 84.25 32 ASP B N 1
ATOM 1036 C CA . ASP B 1 32 ? -10.961 10.43 -3.359 1 84.25 32 ASP B CA 1
ATOM 1037 C C . ASP B 1 32 ? -11.148 11.719 -2.568 1 84.25 32 ASP B C 1
ATOM 1039 O O . ASP B 1 32 ? -12.164 11.891 -1.885 1 84.25 32 ASP B O 1
ATOM 1043 N N . PHE B 1 33 ? -10.18 12.5 -2.604 1 86.06 33 PHE B N 1
ATOM 1044 C CA . PHE B 1 33 ? -10.344 13.734 -1.85 1 86.06 33 PHE B CA 1
ATOM 1045 C C . PHE B 1 33 ? -10.039 14.945 -2.727 1 86.06 33 PHE B C 1
ATOM 1047 O O . PHE B 1 33 ? -9.391 14.82 -3.766 1 86.06 33 PHE B O 1
ATOM 1054 N N . TYR B 1 34 ? -10.641 16.094 -2.316 1 86.06 34 TYR B N 1
ATOM 1055 C CA . TYR B 1 34 ? -10.438 17.391 -2.943 1 86.06 34 TYR B CA 1
ATOM 1056 C C . TYR B 1 34 ? -10.539 18.516 -1.914 1 86.06 34 TYR B C 1
ATOM 1058 O O . TYR B 1 34 ? -11.406 18.484 -1.032 1 86.06 34 TYR B O 1
ATOM 1066 N N . PRO B 1 35 ? -9.836 19.531 -2.115 1 87.38 35 PRO B N 1
ATOM 1067 C CA . PRO B 1 35 ? -8.672 19.672 -2.994 1 87.38 35 PRO B CA 1
ATOM 1068 C C . PRO B 1 35 ? -7.586 18.625 -2.713 1 87.38 35 PRO B C 1
ATOM 1070 O O . PRO B 1 35 ? -7.656 17.922 -1.708 1 87.38 35 PRO B O 1
ATOM 1073 N N . GLY B 1 36 ? -6.566 18.516 -3.561 1 80.81 36 GLY B N 1
ATOM 1074 C CA . GLY B 1 36 ? -5.617 17.422 -3.605 1 80.81 36 GLY B CA 1
ATOM 1075 C C . GLY B 1 36 ? -4.457 17.594 -2.643 1 80.81 36 GLY B C 1
ATOM 1076 O O . GLY B 1 36 ? -3.424 16.938 -2.785 1 80.81 36 GLY B O 1
ATOM 1077 N N . SER B 1 37 ? -4.57 18.438 -1.716 1 84.38 37 SER B N 1
ATOM 1078 C CA . SER B 1 37 ? -3.504 18.641 -0.743 1 84.38 37 SER B CA 1
ATOM 1079 C C . SER B 1 37 ? -3.875 18.047 0.616 1 84.38 37 SER B C 1
ATOM 1081 O O . SER B 1 37 ? -5 18.234 1.089 1 84.38 37 SER B O 1
ATOM 1083 N N . VAL B 1 38 ? -2.971 17.25 1.217 1 89.62 38 VAL B N 1
ATOM 1084 C CA . VAL B 1 38 ? -3.158 16.672 2.543 1 89.62 38 VAL B CA 1
ATOM 1085 C C . VAL B 1 38 ? -1.875 16.812 3.357 1 89.62 38 VAL B C 1
ATOM 1087 O O . VAL B 1 38 ? -0.792 17 2.795 1 89.62 38 VAL B O 1
ATOM 1090 N N . GLN B 1 39 ? -2.027 16.891 4.641 1 93 39 GLN B N 1
ATOM 1091 C CA . GLN B 1 39 ? -0.916 16.734 5.57 1 93 39 GLN B CA 1
ATOM 1092 C C . GLN B 1 39 ? -0.921 15.359 6.219 1 93 39 GLN B C 1
ATOM 1094 O O . GLN B 1 39 ? -1.937 14.93 6.766 1 93 39 GLN B O 1
ATOM 1099 N N . VAL B 1 40 ? 0.285 14.719 6.152 1 95.25 40 VAL B N 1
ATOM 1100 C CA . VAL B 1 40 ? 0.386 13.367 6.699 1 95.25 40 VAL B CA 1
ATOM 1101 C C . VAL B 1 40 ? 1.395 13.352 7.848 1 95.25 40 VAL B C 1
ATOM 1103 O O . VAL B 1 40 ? 2.494 13.891 7.723 1 95.25 40 VAL B O 1
ATOM 1106 N N . THR B 1 41 ? 0.951 12.812 8.953 1 97.31 41 THR B N 1
ATOM 1107 C CA . THR B 1 41 ? 1.82 12.594 10.102 1 97.31 41 THR B CA 1
ATOM 1108 C C . THR B 1 41 ? 1.801 11.133 10.531 1 97.31 41 THR B C 1
ATOM 1110 O O . THR B 1 41 ? 0.733 10.523 10.625 1 97.31 41 THR B O 1
ATOM 1113 N N . TRP B 1 42 ? 2.998 10.594 10.75 1 97.88 42 TRP B N 1
ATOM 1114 C CA . TRP B 1 42 ? 3.107 9.242 11.273 1 97.88 42 TRP B CA 1
ATOM 1115 C C . TRP B 1 42 ? 3.393 9.266 12.773 1 97.88 42 TRP B C 1
ATOM 1117 O O . TRP B 1 42 ? 4.145 10.109 13.258 1 97.88 42 TRP B O 1
ATOM 1127 N N . LYS B 1 43 ? 2.824 8.281 13.484 1 97.56 43 LYS B N 1
ATOM 1128 C CA . LYS B 1 43 ? 3.053 8.164 14.922 1 97.56 43 LYS B CA 1
ATOM 1129 C C . LYS B 1 43 ? 3.332 6.719 15.32 1 97.56 43 LYS B C 1
ATOM 1131 O O . LYS B 1 43 ? 2.766 5.789 14.742 1 97.56 43 LYS B O 1
ATOM 1136 N N . ALA B 1 44 ? 4.238 6.516 16.25 1 95.5 44 ALA B N 1
ATOM 1137 C CA . ALA B 1 44 ? 4.438 5.258 16.953 1 95.5 44 ALA B CA 1
ATOM 1138 C C . ALA B 1 44 ? 4.012 5.383 18.422 1 95.5 44 ALA B C 1
ATOM 1140 O O . ALA B 1 44 ? 4.613 6.145 19.188 1 95.5 44 ALA B O 1
ATOM 1141 N N . ASP B 1 45 ? 3.02 4.625 18.797 1 94.81 45 ASP B N 1
ATOM 1142 C CA . ASP B 1 45 ? 2.459 4.707 20.141 1 94.81 45 ASP B CA 1
ATOM 1143 C C . ASP B 1 45 ? 2.154 6.156 20.516 1 94.81 45 ASP B C 1
ATOM 1145 O O . ASP B 1 45 ? 2.496 6.602 21.625 1 94.81 45 ASP B O 1
ATOM 1149 N N . GLY B 1 46 ? 1.662 6.824 19.594 1 94.69 46 GLY B N 1
ATOM 1150 C CA . GLY B 1 46 ? 1.176 8.164 19.891 1 94.69 46 GLY B CA 1
ATOM 1151 C C . GLY B 1 46 ? 2.238 9.234 19.719 1 94.69 46 GLY B C 1
ATOM 1152 O O . GLY B 1 46 ? 1.93 10.43 19.719 1 94.69 46 GLY B O 1
ATOM 1153 N N . SER B 1 47 ? 3.461 8.797 19.562 1 96.12 47 SER B N 1
ATOM 1154 C CA . SER B 1 47 ? 4.547 9.75 19.375 1 96.12 47 SER B CA 1
ATOM 1155 C C . SER B 1 47 ? 4.891 9.922 17.906 1 96.12 47 SER B C 1
ATOM 1157 O O . SER B 1 47 ? 5.023 8.93 17.172 1 96.12 47 SER B O 1
ATOM 1159 N N . THR B 1 48 ? 5.109 11.148 17.484 1 97.12 48 THR B N 1
ATOM 1160 C CA . THR B 1 48 ? 5.379 11.461 16.094 1 97.12 48 THR B CA 1
ATOM 1161 C C . THR B 1 48 ? 6.715 10.859 15.656 1 97.12 48 THR B C 1
ATOM 1163 O O . THR B 1 48 ? 7.699 10.922 16.391 1 97.12 48 THR B O 1
ATOM 1166 N N . ILE B 1 49 ? 6.66 10.273 14.5 1 95.38 49 ILE B N 1
ATOM 1167 C CA . ILE B 1 49 ? 7.867 9.75 13.875 1 95.38 49 ILE B CA 1
ATOM 1168 C C . ILE B 1 49 ? 8.07 10.414 12.516 1 95.38 49 ILE B C 1
ATOM 1170 O O . ILE B 1 49 ? 7.133 10.539 11.727 1 95.38 49 ILE B O 1
ATOM 1174 N N . SER B 1 50 ? 9.297 10.875 12.266 1 93.62 50 SER B N 1
ATOM 1175 C CA . SER B 1 50 ? 9.562 11.539 10.992 1 93.62 50 SER B CA 1
ATOM 1176 C C . SER B 1 50 ? 10.633 10.805 10.195 1 93.62 50 SER B C 1
ATOM 1178 O O . SER B 1 50 ? 10.758 10.992 8.984 1 93.62 50 SER B O 1
ATOM 1180 N N . ARG B 1 51 ? 11.422 10.023 10.891 1 93.81 51 ARG B N 1
ATOM 1181 C CA . ARG B 1 51 ? 12.453 9.266 10.188 1 93.81 51 ARG B CA 1
ATOM 1182 C C . ARG B 1 51 ? 11.836 8.125 9.391 1 93.81 51 ARG B C 1
ATOM 1184 O O . ARG B 1 51 ? 10.938 7.43 9.875 1 93.81 51 ARG B O 1
ATOM 1191 N N . GLY B 1 52 ? 12.352 7.895 8.172 1 93.88 52 GLY B N 1
ATOM 1192 C CA . GLY B 1 52 ? 11.891 6.781 7.359 1 93.88 52 GLY B CA 1
ATOM 1193 C C . GLY B 1 52 ? 10.57 7.059 6.668 1 93.88 52 GLY B C 1
ATOM 1194 O O . GLY B 1 52 ? 9.945 6.145 6.133 1 93.88 52 GLY B O 1
ATOM 1195 N N . VAL B 1 53 ? 10.148 8.359 6.766 1 94.38 53 VAL B N 1
ATOM 1196 C CA . VAL B 1 53 ? 8.859 8.711 6.184 1 94.38 53 VAL B CA 1
ATOM 1197 C C . VAL B 1 53 ? 9.07 9.281 4.781 1 94.38 53 VAL B C 1
ATOM 1199 O O . VAL B 1 53 ? 9.938 10.133 4.574 1 94.38 53 VAL B O 1
ATOM 1202 N N . GLU B 1 54 ? 8.336 8.719 3.77 1 88.94 54 GLU B N 1
ATOM 1203 C CA . GLU B 1 54 ? 8.281 9.242 2.408 1 88.94 54 GLU B CA 1
ATOM 1204 C C . GLU B 1 54 ? 6.84 9.391 1.931 1 88.94 54 GLU B C 1
ATOM 1206 O O . GLU B 1 54 ? 6.07 8.422 1.94 1 88.94 54 GLU B O 1
ATOM 1211 N N . THR B 1 55 ? 6.438 10.625 1.502 1 86.69 55 THR B N 1
ATOM 1212 C CA . THR B 1 55 ? 5.09 10.875 0.999 1 86.69 55 THR B CA 1
ATOM 1213 C C . THR B 1 55 ? 5.133 11.32 -0.461 1 86.69 55 THR B C 1
ATOM 1215 O O . THR B 1 55 ? 5.895 12.219 -0.819 1 86.69 55 THR B O 1
ATOM 1218 N N . THR B 1 56 ? 4.332 10.57 -1.257 1 76.12 56 THR B N 1
ATOM 1219 C CA . THR B 1 56 ? 4.293 10.922 -2.672 1 76.12 56 THR B CA 1
ATOM 1220 C C . THR B 1 56 ? 3.375 12.117 -2.904 1 76.12 56 THR B C 1
ATOM 1222 O O . THR B 1 56 ? 2.395 12.305 -2.18 1 76.12 56 THR B O 1
ATOM 1225 N N . LYS B 1 57 ? 3.818 13.109 -3.732 1 62.75 57 LYS B N 1
ATOM 1226 C CA . LYS B 1 57 ? 3.012 14.281 -4.047 1 62.75 57 LYS B CA 1
ATOM 1227 C C . LYS B 1 57 ? 1.96 13.961 -5.105 1 62.75 57 LYS B C 1
ATOM 1229 O O . LYS B 1 57 ? 2.207 13.156 -6.008 1 62.75 57 LYS B O 1
ATOM 1234 N N . PRO B 1 58 ? 0.691 14.453 -4.719 1 54.56 58 PRO B N 1
ATOM 1235 C CA . PRO B 1 58 ? -0.366 14.273 -5.719 1 54.56 58 PRO B CA 1
ATOM 1236 C C . PRO B 1 58 ? -0.008 14.875 -7.074 1 54.56 58 PRO B C 1
ATOM 1238 O O . PRO B 1 58 ? 0.713 15.867 -7.141 1 54.56 58 PRO B O 1
ATOM 1241 N N . SER B 1 59 ? 0.135 13.969 -8.047 1 51.34 59 SER B N 1
ATOM 1242 C CA . SER B 1 59 ? 0.39 14.57 -9.352 1 51.34 59 SER B CA 1
ATOM 1243 C C . SER B 1 59 ? -0.725 15.531 -9.75 1 51.34 59 SER B C 1
ATOM 1245 O O . SER B 1 59 ? -1.892 15.305 -9.414 1 51.34 59 SER B O 1
ATOM 1247 N N . LYS B 1 60 ? -0.333 16.812 -9.953 1 46.97 60 LYS B N 1
ATOM 1248 C CA . LYS B 1 60 ? -1.195 17.922 -10.328 1 46.97 60 LYS B CA 1
ATOM 1249 C C . LYS B 1 60 ? -2.346 17.469 -11.211 1 46.97 60 LYS B C 1
ATOM 1251 O O . LYS B 1 60 ? -3.303 18.203 -11.438 1 46.97 60 LYS B O 1
ATOM 1256 N N . HIS B 1 61 ? -2.133 16.562 -12.016 1 43.81 61 HIS B N 1
ATOM 1257 C CA . HIS B 1 61 ? -2.922 16.75 -13.227 1 43.81 61 HIS B CA 1
ATOM 1258 C C . HIS B 1 61 ? -4.312 16.141 -13.078 1 43.81 61 HIS B C 1
ATOM 1260 O O . HIS B 1 61 ? -5.133 16.219 -13.992 1 43.81 61 HIS B O 1
ATOM 1266 N N . SER B 1 62 ? -4.555 15.023 -12.453 1 46.78 62 SER B N 1
ATOM 126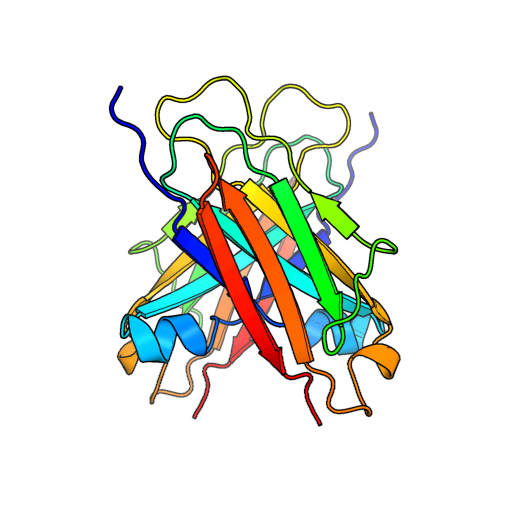7 C CA . SER B 1 62 ? -5.793 14.383 -12.883 1 46.78 62 SER B CA 1
ATOM 1268 C C . SER B 1 62 ? -6.953 14.758 -11.969 1 46.78 62 SER B C 1
ATOM 1270 O O . SER B 1 62 ? -6.742 15.211 -10.844 1 46.78 62 SER B O 1
ATOM 1272 N N . ASN B 1 63 ? -8.094 14.969 -12.492 1 49.03 63 ASN B N 1
ATOM 1273 C CA . ASN B 1 63 ? -9.391 15.266 -11.891 1 49.03 63 ASN B CA 1
ATOM 1274 C C . ASN B 1 63 ? -9.578 14.531 -10.57 1 49.03 63 ASN B C 1
ATOM 1276 O O . ASN B 1 63 ? -10.289 15.016 -9.68 1 49.03 63 ASN B O 1
ATOM 1280 N N . LYS B 1 64 ? -9.344 13.281 -10.648 1 49.91 64 LYS B N 1
ATOM 1281 C CA . LYS B 1 64 ? -9.367 12.492 -9.422 1 49.91 64 LYS B CA 1
ATOM 1282 C C . LYS B 1 64 ? -7.953 12.211 -8.922 1 49.91 64 LYS B C 1
ATOM 1284 O O . LYS B 1 64 ? -7.09 11.781 -9.688 1 49.91 64 LYS B O 1
ATOM 1289 N N . SER B 1 65 ? -7.621 12.938 -7.906 1 54 65 SER B N 1
ATOM 1290 C CA . SER B 1 65 ? -6.258 12.883 -7.383 1 54 65 SER B CA 1
ATOM 1291 C C . SER B 1 65 ? -5.754 11.445 -7.305 1 54 65 SER B C 1
ATOM 1293 O O . SER B 1 65 ? -6.473 10.555 -6.852 1 54 65 SER B O 1
ATOM 1295 N N . PRO B 1 66 ? -4.863 11.086 -8.102 1 57.66 66 PRO B N 1
ATOM 1296 C CA . PRO B 1 66 ? -4.223 9.781 -7.906 1 57.66 66 PRO B CA 1
ATOM 1297 C C . PRO B 1 66 ? -3.965 9.469 -6.434 1 57.66 66 PRO B C 1
ATOM 1299 O O . PRO B 1 66 ? -3.859 10.383 -5.613 1 57.66 66 PRO B O 1
ATOM 1302 N N . PRO B 1 67 ? -4.281 8.172 -6.133 1 67.75 67 PRO B N 1
ATOM 1303 C CA . PRO B 1 67 ? -3.979 7.844 -4.738 1 67.75 67 PRO B CA 1
ATOM 1304 C C . PRO B 1 67 ? -2.623 8.383 -4.285 1 67.75 67 PRO B C 1
ATOM 1306 O O . PRO B 1 67 ? -1.656 8.352 -5.051 1 67.75 67 PRO B O 1
ATOM 1309 N N . HIS B 1 68 ? -2.789 9.148 -3.32 1 79.94 68 HIS B N 1
ATOM 1310 C CA . HIS B 1 68 ? -1.588 9.586 -2.621 1 79.94 68 HIS B CA 1
ATOM 1311 C C . HIS B 1 68 ? -1.172 8.578 -1.554 1 79.94 68 HIS B C 1
ATOM 1313 O O . HIS B 1 68 ? -2.025 7.953 -0.922 1 79.94 68 HIS B O 1
ATOM 1319 N N . SER B 1 69 ? 0.094 8.305 -1.552 1 87.31 69 SER B N 1
ATOM 1320 C CA . SER B 1 69 ? 0.563 7.336 -0.571 1 87.31 69 SER B CA 1
ATOM 1321 C C . SER B 1 69 ? 1.696 7.906 0.276 1 87.31 69 SER B C 1
ATOM 1323 O O . SER B 1 69 ? 2.504 8.695 -0.212 1 87.31 69 SER B O 1
ATOM 1325 N N . SER B 1 70 ? 1.745 7.617 1.457 1 90.88 70 SER B N 1
ATOM 1326 C CA . SER B 1 70 ? 2.848 7.867 2.381 1 90.88 70 SER B CA 1
ATOM 1327 C C . SER B 1 70 ? 3.418 6.562 2.926 1 90.88 70 SER B C 1
ATOM 1329 O O . SER B 1 70 ? 2.67 5.629 3.23 1 90.88 70 SER B O 1
ATOM 1331 N N . TYR B 1 71 ? 4.723 6.508 3.033 1 93.25 71 TYR B N 1
ATOM 1332 C CA . TYR B 1 71 ? 5.414 5.293 3.451 1 93.25 71 TYR B CA 1
ATOM 1333 C C . TYR B 1 71 ? 6.203 5.527 4.734 1 93.25 71 TYR B C 1
ATOM 1335 O O . TYR B 1 71 ? 6.855 6.562 4.887 1 93.25 71 TYR B O 1
ATOM 1343 N N . LEU B 1 72 ? 6.113 4.586 5.605 1 95.88 72 LEU B N 1
ATOM 1344 C CA . LEU B 1 72 ? 6.965 4.551 6.793 1 95.88 72 LEU B CA 1
ATOM 1345 C C . LEU B 1 72 ? 7.848 3.307 6.793 1 95.88 72 LEU B C 1
ATOM 1347 O O . LEU B 1 72 ? 7.344 2.184 6.887 1 95.88 72 LEU B O 1
ATOM 1351 N N . SER B 1 73 ? 9.086 3.441 6.691 1 95.69 73 SER B N 1
ATOM 1352 C CA . SER B 1 73 ? 10.047 2.338 6.711 1 95.69 73 SER B CA 1
ATOM 1353 C C . SER B 1 73 ? 10.664 2.164 8.094 1 95.69 73 SER B C 1
ATOM 1355 O O . SER B 1 73 ? 11.203 3.113 8.664 1 95.69 73 SER B O 1
ATOM 1357 N N . LEU B 1 74 ? 10.539 0.949 8.578 1 95.44 74 LEU B N 1
ATOM 1358 C CA . LEU B 1 74 ? 11.109 0.561 9.867 1 95.44 74 LEU B CA 1
ATOM 1359 C C . LEU B 1 74 ? 12.062 -0.62 9.703 1 95.44 74 LEU B C 1
ATOM 1361 O O . LEU B 1 74 ? 12.031 -1.314 8.68 1 95.44 74 LEU B O 1
ATOM 1365 N N . SER B 1 75 ? 12.961 -0.787 10.711 1 94.44 75 SER B N 1
ATOM 1366 C CA . SER B 1 75 ? 13.648 -2.074 10.781 1 94.44 75 SER B CA 1
ATOM 1367 C C . SER B 1 75 ? 12.688 -3.191 11.164 1 94.44 75 SER B C 1
ATOM 1369 O O . SER B 1 75 ? 11.695 -2.953 11.859 1 94.44 75 SER B O 1
ATOM 1371 N N . ALA B 1 76 ? 13.023 -4.41 10.664 1 93.62 76 ALA B N 1
ATOM 1372 C CA . ALA B 1 76 ? 12.203 -5.562 11.039 1 93.62 76 ALA B CA 1
ATOM 1373 C C . ALA B 1 76 ? 12.109 -5.695 12.555 1 93.62 76 ALA B C 1
ATOM 1375 O O . ALA B 1 76 ? 11.055 -6.047 13.086 1 93.62 76 ALA B O 1
ATOM 1376 N N . SER B 1 77 ? 13.18 -5.391 13.266 1 91.81 77 SER B N 1
ATOM 1377 C CA . SER B 1 77 ? 13.203 -5.504 14.719 1 91.81 77 SER B CA 1
ATOM 1378 C C . SER B 1 77 ? 12.281 -4.484 15.367 1 91.81 77 SER B C 1
ATOM 1380 O O . SER B 1 77 ? 11.609 -4.789 16.359 1 91.81 77 SER B O 1
ATOM 1382 N N . ASP B 1 78 ? 12.273 -3.246 14.805 1 90.75 78 ASP B N 1
ATOM 1383 C CA . ASP B 1 78 ? 11.391 -2.213 15.344 1 90.75 78 ASP B CA 1
ATOM 1384 C C . ASP B 1 78 ? 9.922 -2.584 15.133 1 90.75 78 ASP B C 1
ATOM 1386 O O . ASP B 1 78 ? 9.078 -2.275 15.977 1 90.75 78 ASP B O 1
ATOM 1390 N N . TRP B 1 79 ? 9.688 -3.227 14.031 1 93.5 79 TRP B N 1
ATOM 1391 C CA . TRP B 1 79 ? 8.328 -3.654 13.727 1 93.5 79 TRP B CA 1
ATOM 1392 C C . TRP B 1 79 ? 7.934 -4.867 14.562 1 93.5 79 TRP B C 1
ATOM 1394 O O . TRP B 1 79 ? 6.832 -4.914 15.117 1 93.5 79 TRP B O 1
ATOM 1404 N N . LYS B 1 80 ? 9.062 -5.676 14.586 1 87.19 80 LYS B N 1
ATOM 1405 C CA . LYS B 1 80 ? 8.82 -6.895 15.352 1 87.19 80 LYS B CA 1
ATOM 1406 C C . LYS B 1 80 ? 9.164 -6.695 16.828 1 87.19 80 LYS B C 1
ATOM 1408 O O . LYS B 1 80 ? 10.141 -6.012 17.156 1 87.19 80 LYS B O 1
ATOM 1413 N N . GLY B 1 81 ? 8.359 -7.027 17.781 1 76.25 81 GLY B N 1
ATOM 1414 C CA . GLY B 1 81 ? 8.883 -7.195 19.125 1 76.25 81 GLY B CA 1
ATOM 1415 C C . GLY B 1 81 ? 8.258 -6.234 20.125 1 76.25 81 GLY B C 1
ATOM 1416 O O . GLY B 1 81 ? 8.273 -6.496 21.328 1 76.25 81 GLY B O 1
ATOM 1417 N N . HIS B 1 82 ? 7.762 -5.262 19.609 1 74.88 82 HIS B N 1
ATOM 1418 C CA . HIS B 1 82 ? 7.438 -4.301 20.656 1 74.88 82 HIS B CA 1
ATOM 1419 C C . HIS B 1 82 ? 5.938 -4.031 20.719 1 74.88 82 HIS B C 1
ATOM 1421 O O . HIS B 1 82 ? 5.484 -3.195 21.5 1 74.88 82 HIS B O 1
ATOM 1427 N N . ASP B 1 83 ? 5.238 -4.738 19.969 1 85.81 83 ASP B N 1
ATOM 1428 C CA . ASP B 1 83 ? 3.791 -4.555 20 1 85.81 83 ASP B CA 1
ATOM 1429 C C . ASP B 1 83 ? 3.424 -3.074 19.906 1 85.81 83 ASP B C 1
ATOM 1431 O O . ASP B 1 83 ? 2.625 -2.58 20.703 1 85.81 83 ASP B O 1
ATOM 1435 N N . LYS B 1 84 ? 4.055 -2.375 19.141 1 92.69 84 LYS B N 1
ATOM 1436 C CA . LYS B 1 84 ? 3.785 -0.954 18.953 1 92.69 84 LYS B CA 1
ATOM 1437 C C . LYS B 1 84 ? 2.613 -0.738 18 1 92.69 84 LYS B C 1
ATOM 1439 O O . LYS B 1 84 ? 2.322 -1.594 17.156 1 92.69 84 LYS B O 1
ATOM 1444 N N . THR B 1 85 ? 1.959 0.341 18.344 1 95.31 85 THR B N 1
ATOM 1445 C CA . THR B 1 85 ? 0.894 0.771 17.438 1 95.31 85 THR B CA 1
ATOM 1446 C C . THR B 1 85 ? 1.371 1.909 16.547 1 95.31 85 THR B C 1
ATOM 1448 O O . THR B 1 85 ? 1.868 2.926 17.031 1 95.31 85 THR B O 1
ATOM 1451 N N . TYR B 1 86 ? 1.25 1.718 15.273 1 96.25 86 TYR B N 1
ATOM 1452 C CA . TYR B 1 86 ? 1.614 2.756 14.312 1 96.25 86 TYR B CA 1
ATOM 1453 C C . TYR B 1 86 ? 0.372 3.393 13.703 1 96.25 86 TYR B C 1
ATOM 1455 O O . TYR B 1 86 ? -0.592 2.699 13.375 1 96.25 86 TYR B O 1
ATOM 1463 N N . THR B 1 87 ? 0.422 4.742 13.641 1 97.69 87 THR B N 1
ATOM 1464 C CA . THR B 1 87 ? -0.741 5.5 13.188 1 97.69 87 THR B CA 1
ATOM 1465 C C . THR B 1 87 ? -0.365 6.434 12.039 1 97.69 87 THR B C 1
ATOM 1467 O O . THR B 1 87 ? 0.679 7.086 12.078 1 97.69 87 THR B O 1
ATOM 1470 N N . CYS B 1 88 ? -1.139 6.387 11.016 1 97.62 88 CYS B N 1
ATOM 1471 C CA . CYS B 1 88 ? -1.106 7.398 9.961 1 97.62 88 CYS B CA 1
ATOM 1472 C C . CYS B 1 88 ? -2.186 8.453 10.18 1 97.62 88 CYS B C 1
ATOM 1474 O O . CYS B 1 88 ? -3.379 8.141 10.125 1 97.62 88 CYS B O 1
ATOM 1476 N N . GLN B 1 89 ? -1.784 9.672 10.453 1 98.12 89 GLN B N 1
ATOM 1477 C CA . GLN B 1 89 ? -2.686 10.797 10.664 1 98.12 89 GLN B CA 1
ATOM 1478 C C . GLN B 1 89 ? -2.727 11.711 9.445 1 98.12 89 GLN B C 1
ATOM 1480 O O . GLN B 1 89 ? -1.704 12.281 9.047 1 98.12 89 GLN B O 1
ATOM 1485 N N . VAL B 1 90 ? -3.93 11.891 8.875 1 96.5 90 VAL B N 1
ATOM 1486 C CA . VAL B 1 90 ? -4.098 12.695 7.668 1 96.5 90 VAL B CA 1
ATOM 1487 C C . VAL B 1 90 ? -5.004 13.883 7.961 1 96.5 90 VAL B C 1
ATOM 1489 O O . VAL B 1 90 ? -6.121 13.719 8.453 1 96.5 90 VAL B O 1
ATOM 1492 N N . THR B 1 91 ? -4.492 15.031 7.723 1 96.31 91 THR B N 1
ATOM 1493 C CA . THR B 1 91 ? -5.281 16.25 7.879 1 96.31 91 THR B CA 1
ATOM 1494 C C . THR B 1 91 ? -5.578 16.875 6.52 1 96.31 91 THR B C 1
ATOM 1496 O O . THR B 1 91 ? -4.668 17.094 5.715 1 96.31 91 THR B O 1
ATOM 1499 N N . HIS B 1 92 ? -6.867 17.031 6.277 1 93.56 92 HIS B N 1
ATOM 1500 C CA . HIS B 1 92 ? -7.363 17.609 5.031 1 93.56 92 HIS B CA 1
ATOM 1501 C C . HIS B 1 92 ? -8.445 18.656 5.301 1 93.56 92 HIS B C 1
ATOM 1503 O O . HIS B 1 92 ? -9.508 18.328 5.82 1 93.56 92 HIS B O 1
ATOM 1509 N N . ASN B 1 93 ? -8.164 19.906 4.992 1 93.56 93 ASN B N 1
ATOM 1510 C CA . ASN B 1 93 ? -9.109 21 5.176 1 93.56 93 ASN B CA 1
ATOM 1511 C C . ASN B 1 93 ? -9.586 21.094 6.625 1 93.56 93 ASN B C 1
ATOM 1513 O O . ASN B 1 93 ? -10.789 21.188 6.883 1 93.56 93 ASN B O 1
ATOM 1517 N N . GLY B 1 94 ? -8.672 20.922 7.535 1 93.31 94 GLY B N 1
ATOM 1518 C CA . GLY B 1 94 ? -8.953 21.141 8.945 1 93.31 94 GLY B CA 1
ATOM 1519 C C . GLY B 1 94 ? -9.5 19.906 9.641 1 93.31 94 GLY B C 1
ATOM 1520 O O . GLY B 1 94 ? -9.688 19.906 10.859 1 93.31 94 GLY B O 1
ATOM 1521 N N . LYS B 1 95 ? -9.906 18.938 8.898 1 96 95 LYS B N 1
ATOM 1522 C CA . LYS B 1 95 ? -10.383 17.688 9.477 1 96 95 LYS B CA 1
ATOM 1523 C C . LYS B 1 95 ? -9.289 16.625 9.484 1 96 95 LYS B C 1
ATOM 1525 O O . LYS B 1 95 ? -8.523 16.516 8.523 1 96 95 LYS B O 1
ATOM 1530 N N . THR B 1 96 ? -9.273 15.789 10.531 1 97.12 96 THR B N 1
ATOM 1531 C CA . THR B 1 96 ? -8.219 14.797 10.688 1 97.12 96 THR B CA 1
ATOM 1532 C C . THR B 1 96 ? -8.797 13.391 10.695 1 97.12 96 THR B C 1
ATOM 1534 O O . THR B 1 96 ? -9.828 13.133 11.32 1 97.12 96 THR B O 1
ATOM 1537 N N . VAL B 1 97 ? -8.188 12.547 9.977 1 96.38 97 VAL B N 1
ATOM 1538 C CA . VAL B 1 97 ? -8.492 11.117 9.977 1 96.38 97 VAL B CA 1
ATOM 1539 C C . VAL B 1 97 ? -7.258 10.32 10.383 1 96.38 97 VAL B C 1
ATOM 1541 O O . VAL B 1 97 ? -6.156 10.586 9.898 1 96.38 97 VAL B O 1
ATOM 1544 N N . GLU B 1 98 ? -7.469 9.359 11.305 1 97.38 98 GLU B N 1
ATOM 1545 C CA . GLU B 1 98 ? -6.359 8.523 11.742 1 97.38 98 GLU B CA 1
ATOM 1546 C C . GLU B 1 98 ? -6.66 7.043 11.516 1 97.38 98 GLU B C 1
ATOM 1548 O O . GLU B 1 98 ? -7.777 6.59 11.773 1 97.38 98 GLU B O 1
ATOM 1553 N N . LYS B 1 99 ? -5.691 6.312 10.984 1 97.19 99 LYS B N 1
ATOM 1554 C CA . LYS B 1 99 ? -5.711 4.855 10.875 1 97.19 99 LYS B CA 1
ATOM 1555 C C . LYS B 1 99 ? -4.5 4.238 11.57 1 97.19 99 LYS B C 1
ATOM 1557 O O . LYS B 1 99 ? -3.391 4.77 11.484 1 97.19 99 LYS B O 1
ATOM 1562 N N . SER B 1 100 ? -4.738 3.057 12.227 1 96.38 100 SER B N 1
ATOM 1563 C CA . SER B 1 100 ? -3.658 2.461 13.008 1 96.38 100 SER B CA 1
ATOM 1564 C C . SER B 1 100 ? -3.506 0.976 12.695 1 96.38 100 SER B C 1
ATOM 1566 O O . SER B 1 100 ? -4.469 0.319 12.297 1 96.38 100 SER B O 1
ATOM 1568 N N . VAL B 1 101 ? -2.299 0.509 12.891 1 94.81 101 VAL B N 1
ATOM 1569 C CA . VAL B 1 101 ? -1.981 -0.913 12.805 1 94.81 101 VAL B CA 1
ATOM 1570 C C . VAL B 1 101 ? -1.043 -1.301 13.945 1 94.81 101 VAL B C 1
ATOM 1572 O O . VAL B 1 101 ? -0.139 -0.541 14.305 1 94.81 101 VAL B O 1
ATOM 1575 N N . LYS B 1 102 ? -1.386 -2.379 14.438 1 92.69 102 LYS B N 1
ATOM 1576 C CA . LYS B 1 102 ? -0.505 -2.918 15.469 1 92.69 102 LYS B CA 1
ATOM 1577 C C . LYS B 1 102 ? 0.582 -3.799 14.859 1 92.69 102 LYS B C 1
ATOM 1579 O O . LYS B 1 102 ? 0.321 -4.559 13.922 1 92.69 102 LYS B O 1
ATOM 1584 N N . SER B 1 103 ? 1.775 -3.613 15.312 1 89.88 103 SER B N 1
ATOM 1585 C CA . SER B 1 103 ? 2.879 -4.434 14.828 1 89.88 103 SER B CA 1
ATOM 1586 C C . SER B 1 103 ? 2.686 -5.898 15.195 1 89.88 103 SER B C 1
ATOM 1588 O O . SER B 1 103 ? 1.836 -6.23 16.016 1 89.88 103 SER B O 1
ATOM 1590 N N . SER B 1 104 ? 3.289 -6.785 14.359 1 75.12 104 SER B N 1
ATOM 1591 C CA . SER B 1 104 ? 3.182 -8.227 14.562 1 75.12 104 SER B CA 1
ATOM 1592 C C . SER B 1 104 ? 4.074 -8.695 15.711 1 75.12 104 SER B C 1
ATOM 1594 O O . SER B 1 104 ? 5.105 -8.078 15.992 1 75.12 104 SER B O 1
ATOM 1596 N N . GLU B 1 105 ? 3.477 -9.672 16.484 1 63.38 105 GLU B N 1
ATOM 1597 C CA . GLU B 1 105 ? 4.254 -10.328 17.531 1 63.38 105 GLU B CA 1
ATOM 1598 C C . GLU B 1 105 ? 5.324 -11.242 16.938 1 63.38 105 GLU B C 1
ATOM 1600 O O . GLU B 1 105 ? 5.145 -11.789 15.852 1 63.38 105 GLU B O 1
#

Organism: Sphenodon punctatus (NCBI:txid8508)

Foldseek 3Di:
DDFDAWDKDKAWFDPCCCVPPQKTKIKIKTFDGPPQDKDKFKDKQRHTDDPQKDWDGQDPDDPTTPITMMMHMDGNVVLPDDQIKMKIWMDDPRDIDIDIDTRDD/DDFDAWDKDKAWFDPCCCVPPQKTKIKIKTWDGPPQDKDKFKDKQRHTDDPQKDWDGQDPPDPTGPITMMMHMDGNVVLPDDQIKMKIWMDDPNDIDIDIDTRDD

Nearest PDB structures (foldseek):
  4q9c-assembly1_A-2  TM=9.289E-01  e=5.548E-10  Ginglymostoma cirratum
  4q97-assembly1_B  TM=8.966E-01  e=1.145E-08  Ginglymostoma cirratum
  6lir-assembly2_D  TM=9.065E-01  e=1.880E-08  Gallus gallus
  4e42-assembly2_D  TM=8.901E-01  e=1.428E-08  Homo sapiens
  4q9b-assembly1_A  TM=8.945E-01  e=3.114E-07  Ginglymostoma cirratum

pLDDT: mean 87.38, std 13.51, range [43.12, 98.12]

Radius of gyration: 16.61 Å; Cα contacts (8 Å, |Δi|>4): 493; chains: 2; bounding box: 38×41×41 Å